Protein AF-A0A3P7S2S3-F1 (afdb_monomer)

Solvent-accessible surface area (backbone atoms only — not comparable to full-atom values): 13536 Å² total; per-residue (Å²): 93,34,36,39,38,37,38,51,42,38,42,37,75,44,60,79,73,90,70,68,76,88,67,80,49,54,40,58,60,92,78,35,39,60,59,53,64,65,58,53,50,47,41,41,41,70,28,45,37,51,39,63,94,62,54,32,46,26,44,77,39,60,48,54,34,55,54,51,58,50,53,50,53,31,40,77,71,65,75,42,61,75,52,20,34,36,42,39,35,21,56,60,59,23,54,28,48,95,61,68,44,61,57,51,43,29,35,50,52,70,79,48,59,47,90,64,46,81,68,61,65,73,92,63,59,40,54,53,25,28,56,39,52,43,46,72,34,55,38,49,70,40,43,37,40,33,35,33,84,64,51,99,59,84,49,68,42,65,87,37,36,55,84,64,85,59,56,69,23,38,43,36,46,47,30,37,59,72,91,60,66,84,83,47,83,85,60,78,60,82,45,68,50,88,66,46,64,38,37,43,37,46,62,82,75,43,69,46,90,36,81,52,66,35,36,42,39,23,46,38,50,64,61,20,23,76,72,45,61,66,47,53,68,53,50,56,49,32,34,47,61,60,78,82,81,128

pLDDT: mean 92.67, std 8.37, range [33.78, 98.75]

Nearest PDB structures (foldseek):
  1o9h-assembly1_A  TM=1.943E-01  e=9.595E+00  Streptomyces viridochromogenes

Mean predicted aligned error: 4.1 Å

Structure (mmCIF, N/CA/C/O backbone):
data_AF-A0A3P7S2S3-F1
#
_entry.id   AF-A0A3P7S2S3-F1
#
loop_
_atom_site.group_PDB
_atom_site.id
_atom_site.type_symbol
_atom_site.label_atom_id
_atom_site.label_alt_id
_atom_site.label_comp_id
_atom_site.label_asym_id
_atom_site.label_entity_id
_atom_site.label_seq_id
_atom_site.pdbx_PDB_ins_code
_atom_site.Cartn_x
_atom_site.Cartn_y
_atom_site.Cartn_z
_atom_site.occupancy
_atom_site.B_iso_or_equiv
_atom_site.auth_seq_id
_atom_site.auth_comp_id
_atom_site.auth_asym_id
_atom_site.auth_atom_id
_atom_site.pdbx_PDB_model_num
ATOM 1 N N . MET A 1 1 ? -5.570 -16.250 0.959 1.00 95.38 1 MET A N 1
ATOM 2 C CA . MET A 1 1 ? -5.618 -15.335 2.117 1.00 95.38 1 MET A CA 1
ATOM 3 C C . MET A 1 1 ? -6.074 -13.977 1.628 1.00 95.38 1 MET A C 1
ATOM 5 O O . MET A 1 1 ? -5.889 -13.711 0.443 1.00 95.38 1 MET A O 1
ATOM 9 N N . ARG A 1 2 ? -6.662 -13.155 2.496 1.00 97.38 2 ARG A N 1
ATOM 10 C CA . ARG A 1 2 ? -7.089 -11.790 2.180 1.00 97.38 2 ARG A CA 1
ATOM 11 C C . ARG A 1 2 ? -6.481 -10.802 3.169 1.00 97.38 2 ARG A C 1
ATOM 13 O O . ARG A 1 2 ? -6.664 -10.947 4.377 1.00 97.38 2 ARG A O 1
ATOM 20 N N . ILE A 1 3 ? -5.789 -9.803 2.645 1.00 98.50 3 ILE A N 1
ATOM 21 C CA . ILE A 1 3 ? -5.132 -8.742 3.403 1.00 98.50 3 ILE A CA 1
ATOM 22 C C . ILE A 1 3 ? -5.898 -7.439 3.181 1.00 98.50 3 ILE A C 1
ATOM 24 O O . ILE A 1 3 ? -6.306 -7.136 2.059 1.00 98.50 3 ILE A O 1
ATOM 28 N N . LEU A 1 4 ? -6.108 -6.692 4.259 1.00 98.75 4 LEU A N 1
ATOM 29 C CA . LEU A 1 4 ? -6.559 -5.307 4.198 1.00 98.75 4 LEU A CA 1
ATOM 30 C C . LEU A 1 4 ? -5.365 -4.402 4.474 1.00 98.75 4 LEU A C 1
ATOM 32 O O . LEU A 1 4 ? -4.720 -4.548 5.507 1.00 98.75 4 LEU A O 1
ATO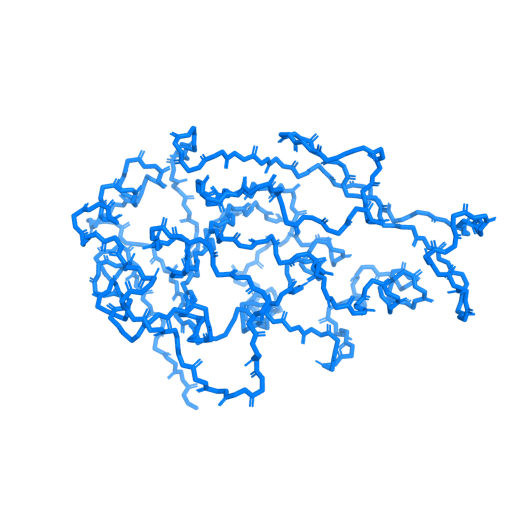M 36 N N . ASP A 1 5 ? -5.092 -3.477 3.574 1.00 98.75 5 ASP A N 1
ATOM 37 C CA . ASP A 1 5 ? -4.050 -2.472 3.728 1.00 98.75 5 ASP A CA 1
ATOM 38 C C . ASP A 1 5 ? -4.700 -1.085 3.758 1.00 98.75 5 ASP A C 1
ATOM 40 O O . ASP A 1 5 ? -5.516 -0.767 2.891 1.00 98.75 5 ASP A O 1
ATOM 44 N N . LEU A 1 6 ? -4.429 -0.319 4.813 1.00 98.75 6 LEU A N 1
ATOM 45 C CA . LEU A 1 6 ? -5.066 0.964 5.113 1.00 98.75 6 LEU A CA 1
ATOM 46 C C . LEU A 1 6 ? -3.995 2.026 5.345 1.00 98.75 6 LEU A C 1
ATOM 48 O O . LEU A 1 6 ? -3.125 1.830 6.194 1.00 98.75 6 LEU A O 1
ATOM 52 N N . ASP A 1 7 ? -4.153 3.185 4.721 1.00 98.44 7 ASP A N 1
ATOM 53 C CA . ASP A 1 7 ? -3.405 4.392 5.074 1.00 98.44 7 ASP A CA 1
ATOM 54 C C . ASP A 1 7 ? -4.330 5.437 5.715 1.00 98.44 7 ASP A C 1
ATOM 56 O O . ASP A 1 7 ? -5.528 5.529 5.417 1.00 98.44 7 ASP A O 1
ATOM 60 N N . LEU A 1 8 ? -3.795 6.195 6.673 1.00 98.25 8 LEU A N 1
ATOM 61 C CA . LEU A 1 8 ? -4.510 7.283 7.329 1.00 98.25 8 LEU A CA 1
ATOM 62 C C . LEU A 1 8 ? -4.830 8.436 6.371 1.00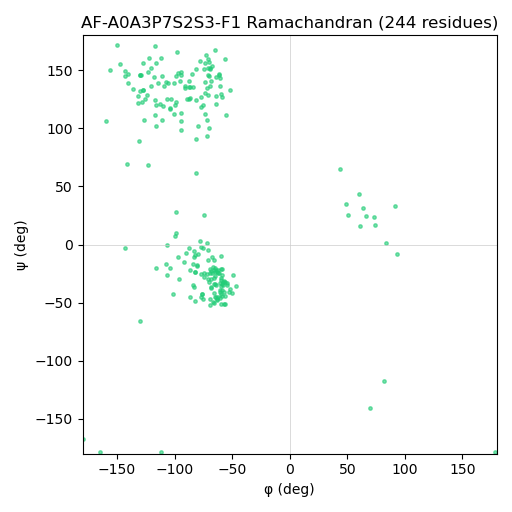 98.25 8 LEU A C 1
ATOM 64 O O . LEU A 1 8 ? -5.837 9.116 6.585 1.00 98.25 8 LEU A O 1
ATOM 68 N N . ASP A 1 9 ? -4.030 8.658 5.328 1.00 96.94 9 ASP A N 1
ATOM 69 C CA . ASP A 1 9 ? -4.248 9.754 4.379 1.00 96.94 9 ASP A CA 1
ATOM 70 C C . ASP A 1 9 ? -5.547 9.606 3.555 1.00 96.94 9 ASP A C 1
ATOM 72 O O . ASP A 1 9 ? -6.148 10.596 3.127 1.00 96.94 9 ASP A O 1
ATOM 76 N N . PHE A 1 10 ? -6.069 8.381 3.440 1.00 97.75 10 PHE A N 1
ATOM 77 C CA . PHE A 1 10 ? -7.366 8.078 2.839 1.00 97.75 10 PHE A CA 1
ATOM 78 C C . PHE A 1 10 ? -8.543 8.668 3.630 1.00 97.75 10 PHE A C 1
ATOM 80 O O . PHE A 1 10 ? -9.644 8.864 3.099 1.00 97.75 10 PHE A O 1
ATOM 87 N N . PHE A 1 11 ? -8.337 8.931 4.918 1.00 97.94 11 PHE A N 1
ATOM 88 C CA . PHE A 1 11 ? -9.351 9.459 5.824 1.00 97.94 11 PHE A CA 1
ATOM 89 C C . PHE A 1 11 ? -9.224 10.970 6.007 1.00 97.94 11 PHE A C 1
ATOM 91 O O . PHE A 1 11 ? -9.594 11.495 7.054 1.00 97.94 11 PHE A O 1
ATOM 98 N N . LEU A 1 12 ? -8.703 11.672 5.001 1.00 97.06 12 LEU A N 1
ATOM 99 C CA . LEU A 1 12 ? -8.687 13.129 4.936 1.00 97.06 12 LEU A CA 1
ATOM 100 C C . LEU A 1 12 ? -9.852 13.652 4.083 1.00 97.06 12 LEU A C 1
ATOM 102 O O . LEU A 1 12 ? -10.512 12.908 3.364 1.00 97.06 12 LEU A O 1
ATOM 106 N N . ASP A 1 13 ? -10.139 14.948 4.169 1.00 94.94 13 ASP A N 1
ATOM 107 C CA . ASP A 1 13 ? -11.144 15.605 3.325 1.00 94.94 13 ASP A CA 1
ATOM 108 C C . ASP A 1 13 ? -10.622 15.957 1.921 1.00 94.94 13 ASP A C 1
ATOM 110 O O . ASP A 1 13 ? -11.416 16.175 1.003 1.00 94.94 13 ASP A O 1
ATOM 114 N N . SER A 1 14 ? -9.299 15.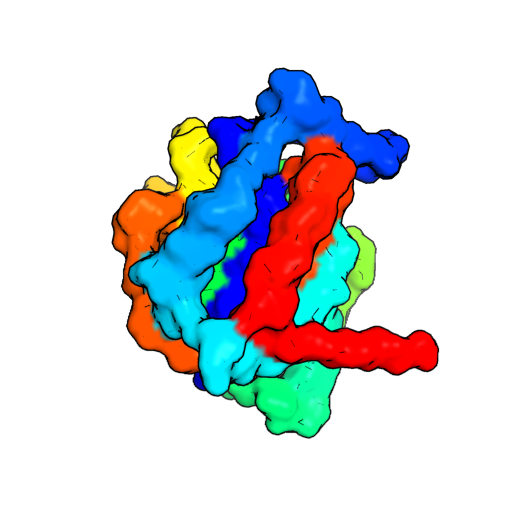996 1.752 1.00 93.50 14 SER A N 1
ATOM 115 C CA . SER A 1 14 ? -8.608 16.365 0.514 1.00 93.50 14 SER A CA 1
ATOM 116 C C . SER A 1 14 ? -7.358 15.513 0.319 1.00 93.50 14 SER A C 1
ATOM 118 O O . SER A 1 14 ? -6.653 15.210 1.283 1.00 93.50 14 SER A O 1
ATOM 120 N N . LYS A 1 15 ? -7.037 15.180 -0.936 1.00 92.44 15 LYS A N 1
ATOM 121 C CA . LYS A 1 15 ? -5.830 14.409 -1.259 1.00 92.44 15 LYS A CA 1
ATOM 122 C C . LYS A 1 15 ? -4.598 15.318 -1.306 1.00 92.44 15 LYS A C 1
ATOM 124 O O . LYS A 1 15 ? -4.531 16.264 -2.098 1.00 92.44 15 LYS A O 1
ATOM 129 N N . ALA A 1 16 ? -3.579 14.986 -0.520 1.00 91.06 16 ALA A N 1
ATOM 130 C CA . ALA A 1 16 ? -2.278 15.643 -0.575 1.00 91.06 16 ALA A CA 1
ATOM 131 C C . ALA A 1 16 ? -1.534 15.296 -1.876 1.00 91.06 16 ALA A C 1
ATOM 133 O O . ALA A 1 16 ? -1.523 14.155 -2.310 1.00 91.06 16 ALA A O 1
ATOM 134 N N . ASN A 1 17 ? -0.918 16.283 -2.532 1.00 87.44 17 ASN A N 1
ATOM 135 C CA . ASN A 1 17 ? -0.157 16.070 -3.768 1.00 87.44 17 ASN A CA 1
ATOM 136 C C . ASN A 1 17 ? 1.115 16.922 -3.772 1.00 87.44 17 ASN A C 1
ATOM 138 O O . ASN A 1 17 ? 1.114 18.053 -3.288 1.00 87.44 17 ASN A O 1
ATOM 142 N N . GLY A 1 18 ? 2.190 16.412 -4.384 1.00 80.81 18 GLY A N 1
ATOM 143 C CA . GLY A 1 18 ? 3.432 17.174 -4.569 1.00 80.81 18 GLY A CA 1
ATOM 144 C C . GLY A 1 18 ? 4.128 17.551 -3.257 1.00 80.81 18 GLY A C 1
ATOM 145 O O . GLY A 1 18 ? 4.747 18.614 -3.172 1.00 80.81 18 GLY A O 1
ATOM 146 N N . ILE A 1 19 ? 3.999 16.703 -2.236 1.00 83.25 19 ILE A N 1
ATOM 147 C CA . ILE A 1 19 ? 4.573 16.931 -0.912 1.00 83.25 19 ILE A CA 1
ATOM 148 C C . ILE A 1 19 ? 6.101 16.849 -0.962 1.00 83.25 19 ILE A C 1
ATOM 150 O O . ILE A 1 19 ? 6.690 16.009 -1.643 1.00 83.25 19 ILE A O 1
ATOM 154 N N . ASN A 1 20 ? 6.761 17.735 -0.213 1.00 77.31 20 ASN A N 1
ATOM 155 C CA . ASN A 1 20 ? 8.202 17.670 -0.028 1.00 77.31 20 ASN A CA 1
ATOM 156 C C . ASN A 1 20 ? 8.558 16.649 1.063 1.00 77.31 20 ASN A C 1
ATOM 158 O O . ASN A 1 20 ? 8.696 17.005 2.238 1.00 77.31 20 ASN A O 1
ATOM 162 N N . LEU A 1 21 ? 8.770 15.401 0.645 1.00 76.56 21 LEU A N 1
ATOM 163 C CA . LEU A 1 21 ? 9.131 14.281 1.521 1.00 76.56 21 LEU A CA 1
ATOM 164 C C . LEU A 1 21 ? 10.438 14.503 2.303 1.00 76.56 21 LEU A C 1
ATOM 166 O O . LEU A 1 21 ? 10.638 13.900 3.349 1.00 76.56 21 LEU A O 1
ATOM 170 N N . THR A 1 22 ? 11.331 15.403 1.865 1.00 73.25 22 THR A N 1
ATOM 171 C CA . THR A 1 22 ? 12.581 15.677 2.602 1.00 73.25 22 THR A CA 1
ATOM 172 C C . THR A 1 22 ? 12.403 16.665 3.751 1.00 73.25 22 THR A C 1
ATOM 174 O O . THR A 1 22 ? 13.367 16.958 4.456 1.00 73.25 22 THR A O 1
ATOM 177 N N . SER A 1 23 ? 11.216 17.257 3.905 1.00 76.56 23 SER A N 1
ATOM 178 C CA . SER A 1 23 ? 10.958 18.216 4.982 1.00 76.56 23 SER A CA 1
ATOM 179 C C . SER A 1 23 ? 10.802 17.539 6.346 1.00 76.56 23 SER A C 1
ATOM 181 O O . SER A 1 23 ? 11.105 18.168 7.358 1.00 76.56 23 SER A O 1
ATOM 183 N N . GLY A 1 24 ? 10.345 16.278 6.373 1.00 80.31 24 GLY A N 1
ATOM 184 C CA . GLY A 1 24 ? 9.964 15.573 7.602 1.00 80.31 24 GLY A CA 1
ATOM 185 C C . GLY A 1 24 ? 8.816 16.249 8.361 1.00 80.31 24 GLY A C 1
ATOM 186 O O . GLY A 1 24 ? 8.632 15.997 9.551 1.00 80.31 24 GLY A O 1
ATOM 187 N N . LEU A 1 25 ? 8.096 17.165 7.707 1.00 89.00 25 LEU A N 1
ATOM 188 C CA . LEU A 1 25 ? 6.982 17.896 8.292 1.00 89.00 25 LEU A CA 1
ATOM 189 C C . LEU A 1 25 ? 5.674 17.195 7.949 1.00 89.00 25 LEU A C 1
ATOM 191 O O . LEU A 1 25 ? 5.476 16.746 6.822 1.00 89.00 25 LEU A O 1
ATOM 195 N N . ARG A 1 26 ? 4.781 17.165 8.935 1.00 94.88 26 ARG A N 1
ATOM 196 C CA . ARG A 1 26 ? 3.391 16.762 8.750 1.00 94.88 26 ARG A CA 1
ATOM 197 C C . ARG A 1 26 ? 2.598 17.831 8.008 1.00 94.88 26 ARG A C 1
ATOM 199 O O . ARG A 1 26 ? 3.015 18.990 7.945 1.00 94.88 26 ARG A O 1
ATOM 206 N N . LEU A 1 27 ? 1.442 17.444 7.477 1.00 95.38 27 LEU A N 1
ATOM 207 C CA . LEU A 1 27 ? 0.513 18.396 6.873 1.00 95.38 27 LEU A CA 1
ATOM 208 C C . LEU A 1 27 ? -0.137 19.297 7.930 1.00 95.38 27 LEU A C 1
ATOM 210 O O . LEU A 1 27 ? -0.249 18.951 9.104 1.00 95.38 27 LEU A O 1
ATOM 214 N N . GLU A 1 28 ? -0.596 20.462 7.489 1.00 93.44 28 GLU A N 1
ATOM 215 C CA . GLU A 1 28 ? -1.302 21.422 8.336 1.00 93.44 28 GLU A CA 1
ATOM 216 C C . GLU A 1 28 ? -2.807 21.107 8.350 1.00 93.44 28 GLU A C 1
ATOM 218 O O . GLU A 1 28 ? -3.456 21.076 7.296 1.00 93.44 28 GLU A O 1
ATOM 223 N N . SER A 1 29 ? -3.383 20.939 9.543 1.00 92.06 29 SER A N 1
ATOM 224 C CA . SER A 1 29 ? -4.794 20.562 9.734 1.00 92.06 29 SER A CA 1
ATOM 225 C C . SER A 1 29 ? -5.810 21.625 9.301 1.00 92.06 29 SER A C 1
ATOM 227 O O . SER A 1 29 ? -7.006 21.351 9.181 1.00 92.06 29 SER A O 1
ATOM 229 N N . GLU A 1 30 ? -5.354 22.847 9.010 1.00 92.62 30 GLU A N 1
ATOM 230 C CA . GLU A 1 30 ? -6.186 23.879 8.384 1.00 92.62 3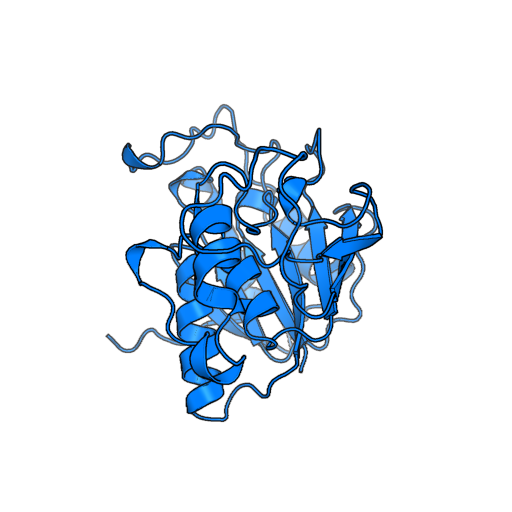0 GLU A CA 1
ATOM 231 C C . GLU A 1 30 ? -6.623 23.480 6.962 1.00 92.62 30 GLU A C 1
ATOM 233 O O . GLU A 1 30 ? -7.751 23.795 6.565 1.00 92.62 30 GLU A O 1
ATOM 238 N N . TYR A 1 31 ? -5.762 22.764 6.226 1.00 93.38 31 TYR A N 1
ATOM 239 C CA . TYR A 1 31 ? -5.965 22.413 4.814 1.00 93.38 31 TYR A CA 1
ATOM 240 C C . TYR A 1 31 ? -6.321 20.946 4.583 1.00 93.38 31 TYR A C 1
ATOM 242 O O . TYR A 1 31 ? -6.961 20.648 3.580 1.00 93.38 31 TYR A O 1
ATOM 250 N N . TYR A 1 32 ? -5.911 20.059 5.488 1.00 95.94 32 TYR A N 1
ATOM 251 C CA . TYR A 1 32 ? -6.154 18.624 5.395 1.00 95.94 32 TYR A CA 1
ATOM 252 C C . TYR A 1 32 ? -6.802 18.169 6.688 1.00 95.94 32 TYR A C 1
ATOM 254 O O . TYR A 1 32 ? -6.150 18.152 7.730 1.00 95.94 32 TYR A O 1
ATOM 262 N N . LYS A 1 33 ? -8.095 17.862 6.656 1.00 97.19 33 LYS A N 1
ATOM 263 C CA . LYS A 1 33 ? -8.849 17.541 7.871 1.00 97.19 33 LYS A CA 1
ATOM 264 C C . LYS A 1 33 ? -9.128 16.052 7.933 1.00 97.19 33 LYS A C 1
ATOM 266 O O . LYS A 1 33 ? -9.739 15.538 6.999 1.00 97.19 33 LYS A O 1
ATOM 271 N N . PRO A 1 34 ? -8.754 15.377 9.030 1.00 97.94 34 PRO A N 1
ATOM 272 C CA . PRO A 1 34 ? -9.169 14.006 9.254 1.00 97.94 34 PRO A CA 1
ATOM 273 C C . PRO A 1 34 ? -10.689 13.900 9.356 1.00 97.94 34 PRO A C 1
ATOM 275 O O . PRO A 1 34 ? -11.364 14.779 9.905 1.00 97.94 34 PRO A O 1
ATOM 278 N N . ASP A 1 35 ? -11.217 12.786 8.870 1.00 98.12 35 ASP A N 1
ATOM 279 C CA . ASP A 1 35 ? -12.585 12.362 9.106 1.00 98.12 35 ASP A CA 1
ATOM 280 C C . ASP A 1 35 ? -12.882 12.252 10.604 1.00 98.12 35 ASP A C 1
ATOM 282 O O . ASP A 1 35 ? -11.998 12.078 11.446 1.00 98.12 35 ASP A O 1
ATOM 286 N N . SER A 1 36 ? -14.166 12.292 10.967 1.00 98.44 36 SER A N 1
ATOM 287 C CA . SER A 1 36 ? -14.541 12.009 12.349 1.00 98.44 36 SER A CA 1
ATOM 288 C C . SER A 1 36 ? -14.320 10.535 12.695 1.00 98.44 36 SER A C 1
ATOM 290 O O . SER A 1 36 ? -14.476 9.638 11.860 1.00 98.44 36 SER A O 1
ATOM 292 N N . LYS A 1 37 ? -14.056 10.256 13.976 1.00 98.75 37 LYS A N 1
ATOM 293 C CA . LYS A 1 37 ? -13.940 8.883 14.492 1.00 98.75 37 LYS A CA 1
ATOM 294 C C . LYS A 1 37 ? -15.180 8.043 14.180 1.00 98.75 37 LYS A C 1
ATOM 296 O O . LYS A 1 37 ? -15.073 6.845 13.935 1.00 98.75 37 LYS A O 1
ATOM 301 N N . GLU A 1 38 ? -16.362 8.654 14.189 1.00 98.62 38 GLU A N 1
ATOM 302 C CA . GLU A 1 38 ? -17.625 8.007 13.827 1.00 98.62 38 GLU A CA 1
ATOM 303 C C . GLU A 1 38 ? -17.651 7.591 12.355 1.00 98.62 38 GLU A C 1
ATOM 305 O O . GLU A 1 38 ? -18.026 6.455 12.072 1.00 98.62 38 GLU A O 1
ATOM 310 N N . ALA A 1 39 ? -17.212 8.465 11.444 1.00 98.44 39 ALA A N 1
ATOM 311 C CA . ALA A 1 39 ? -17.173 8.181 10.013 1.00 98.44 39 ALA A CA 1
ATOM 312 C C . ALA A 1 39 ? -16.166 7.069 9.682 1.00 98.44 39 ALA A C 1
ATOM 314 O O . ALA A 1 39 ? -16.485 6.155 8.920 1.00 98.44 39 ALA A O 1
ATOM 315 N N . VAL A 1 40 ? -14.984 7.087 10.310 1.00 98.75 40 VAL A N 1
ATOM 316 C CA . VAL A 1 40 ? -13.989 6.010 10.167 1.00 98.75 40 VAL A CA 1
ATOM 317 C C . VAL A 1 40 ? -14.543 4.689 10.701 1.00 98.75 40 VAL A C 1
ATOM 319 O O . VAL A 1 40 ? -14.493 3.672 10.012 1.00 98.75 40 VAL A O 1
ATOM 322 N N . ARG A 1 41 ? -15.157 4.691 11.891 1.00 98.69 41 ARG A N 1
ATOM 323 C CA . ARG A 1 41 ? -15.772 3.486 12.472 1.00 98.69 41 ARG A CA 1
ATOM 324 C C . ARG A 1 41 ? -16.879 2.919 11.583 1.00 98.69 41 ARG A C 1
ATOM 326 O O . ARG A 1 41 ? -16.964 1.700 11.408 1.00 98.69 41 ARG A O 1
ATOM 333 N N . GLU A 1 42 ? -17.723 3.785 11.023 1.00 98.38 42 GLU A N 1
ATOM 334 C CA . GLU A 1 42 ? -18.770 3.391 10.080 1.00 98.38 42 GLU A CA 1
ATOM 335 C C . GLU A 1 42 ? -18.165 2.779 8.817 1.00 98.38 42 GLU A C 1
ATOM 337 O O . GLU A 1 42 ? -18.611 1.713 8.396 1.00 98.38 42 GLU A O 1
ATOM 342 N N . PHE A 1 43 ? -17.120 3.385 8.249 1.00 98.56 43 PHE A N 1
ATOM 343 C CA . PHE A 1 43 ? -16.418 2.848 7.085 1.00 98.56 43 PHE A CA 1
ATOM 344 C C . PHE A 1 43 ? -15.837 1.454 7.369 1.00 98.56 43 PHE A C 1
ATOM 346 O O . PHE A 1 43 ? -16.149 0.499 6.658 1.00 98.56 43 PHE A O 1
ATOM 353 N N . LEU A 1 44 ? -15.085 1.290 8.459 1.00 98.62 44 LEU A N 1
ATOM 354 C CA . LEU A 1 44 ? -14.497 0.001 8.838 1.00 98.62 44 LEU A CA 1
ATOM 355 C C . LEU A 1 44 ? -15.562 -1.087 9.052 1.00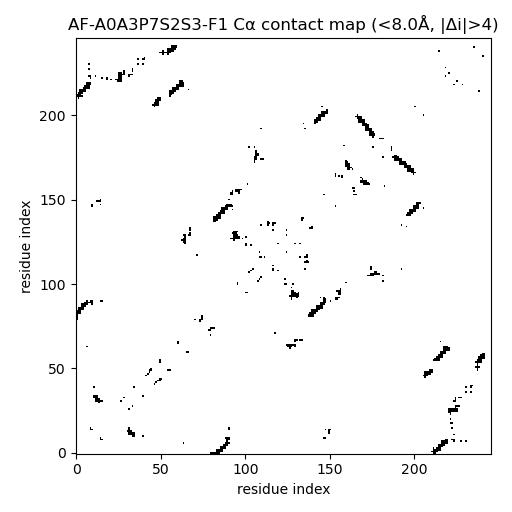 98.62 44 LEU A C 1
ATOM 357 O O . LEU A 1 44 ? -15.385 -2.228 8.625 1.00 98.62 44 LEU A O 1
ATOM 361 N N . THR A 1 45 ? -16.699 -0.735 9.654 1.00 97.88 45 THR A N 1
ATOM 362 C CA . THR A 1 45 ? -17.780 -1.695 9.923 1.00 97.88 45 THR A CA 1
ATOM 363 C C . THR A 1 45 ? -18.573 -2.039 8.662 1.00 97.88 45 THR A C 1
ATOM 365 O O . THR A 1 45 ? -18.865 -3.203 8.405 1.00 97.88 45 THR A O 1
ATOM 368 N N . THR A 1 46 ? -18.958 -1.031 7.878 1.00 97.19 46 THR A N 1
ATOM 369 C CA . THR A 1 46 ? -19.953 -1.186 6.802 1.00 97.19 46 THR A CA 1
ATOM 370 C C . THR A 1 46 ? -19.336 -1.408 5.429 1.00 97.19 46 THR A C 1
ATOM 372 O O . THR A 1 46 ? -19.960 -2.057 4.596 1.00 97.19 46 THR A O 1
ATOM 375 N N . LYS A 1 47 ? -18.133 -0.873 5.189 1.00 98.00 47 LYS A N 1
ATOM 376 C CA . LYS A 1 47 ? -17.424 -0.950 3.906 1.00 98.00 47 LYS A CA 1
ATOM 377 C C . LYS A 1 47 ? -16.343 -2.016 3.939 1.00 98.00 47 LYS A C 1
ATOM 379 O O . LYS A 1 47 ? -16.246 -2.790 2.995 1.00 98.00 47 LYS A O 1
ATOM 384 N N . CYS A 1 48 ? -15.580 -2.102 5.029 1.00 98.19 48 CYS A N 1
ATOM 385 C CA . CYS A 1 48 ? -14.575 -3.155 5.185 1.00 98.19 48 CYS A CA 1
ATOM 386 C C . CYS A 1 48 ? -15.160 -4.445 5.780 1.00 98.19 48 CYS A C 1
ATOM 388 O O . CYS A 1 48 ? -14.578 -5.507 5.595 1.00 98.19 48 CYS A O 1
ATOM 390 N N . GLY A 1 49 ? -16.296 -4.392 6.482 1.00 97.44 49 GLY A N 1
ATOM 391 C CA . GLY A 1 49 ? -16.874 -5.573 7.133 1.00 97.44 49 GLY A CA 1
ATOM 392 C C . GLY A 1 49 ? -16.103 -6.029 8.379 1.00 97.44 49 GLY A C 1
ATOM 393 O O . GLY A 1 49 ? -16.170 -7.205 8.743 1.00 97.44 49 GLY A O 1
ATOM 394 N N . LEU A 1 50 ? -15.349 -5.129 9.023 1.00 98.00 50 LEU A N 1
ATOM 395 C CA . LEU A 1 50 ? -14.655 -5.419 10.278 1.00 98.00 50 LEU A CA 1
ATOM 396 C C . LEU A 1 50 ? -15.636 -5.466 11.456 1.00 98.00 50 LEU A C 1
ATOM 398 O O . LEU A 1 50 ? -16.663 -4.787 11.475 1.00 98.00 50 LEU A O 1
ATOM 402 N N . ASN A 1 51 ? -15.303 -6.263 12.473 1.00 96.38 51 ASN A N 1
ATOM 403 C CA . ASN A 1 51 ? -16.139 -6.453 13.655 1.00 96.38 51 ASN A CA 1
ATOM 404 C C . ASN A 1 51 ? -15.314 -6.304 14.935 1.00 96.38 51 ASN A C 1
ATOM 406 O O . ASN A 1 51 ? -14.393 -7.077 15.179 1.00 96.38 51 ASN A O 1
ATOM 410 N N . SER A 1 52 ? -15.695 -5.363 15.797 1.00 96.12 52 SER A N 1
ATOM 411 C CA . SER A 1 52 ? -14.987 -5.097 17.054 1.00 96.12 52 SER A CA 1
ATOM 412 C C . SER A 1 52 ? -15.063 -6.238 18.078 1.00 96.12 52 SER A C 1
ATOM 414 O O . SER A 1 52 ? -14.210 -6.339 18.959 1.00 96.12 52 SER A O 1
ATOM 416 N N . ASN A 1 53 ? -16.036 -7.148 17.948 1.00 96.69 53 ASN A N 1
ATOM 417 C CA . ASN A 1 53 ? -16.128 -8.361 18.772 1.00 96.69 53 ASN A CA 1
ATOM 418 C C . ASN A 1 53 ? -15.257 -9.517 18.252 1.00 96.69 53 ASN A C 1
ATOM 420 O O . ASN A 1 53 ? -15.121 -10.532 18.931 1.00 96.69 53 ASN A O 1
ATOM 424 N N . SER A 1 54 ? -14.705 -9.394 17.044 1.00 95.44 54 SER A N 1
ATOM 425 C CA . SER A 1 54 ? -13.870 -10.404 16.394 1.00 95.44 54 SER A CA 1
ATOM 426 C C . SER A 1 54 ? -12.737 -9.703 15.655 1.00 95.44 54 SER A C 1
ATOM 428 O O . SER A 1 54 ? -12.724 -9.649 14.425 1.00 95.44 54 SER A O 1
ATOM 430 N N . LYS A 1 55 ? -11.821 -9.125 16.435 1.00 97.31 55 LYS A N 1
ATOM 431 C CA . LYS A 1 55 ? -10.700 -8.350 15.910 1.00 97.31 55 LYS A CA 1
ATOM 432 C C . LYS A 1 55 ? -9.787 -9.200 15.026 1.00 97.31 55 LYS A C 1
ATOM 434 O O . LYS A 1 55 ? -9.593 -10.385 15.296 1.00 97.31 55 LYS A O 1
ATOM 439 N N . VAL A 1 56 ? -9.213 -8.573 14.006 1.00 97.56 56 VAL A N 1
ATOM 440 C CA . VAL A 1 56 ? -8.237 -9.193 13.097 1.00 97.56 56 VAL A CA 1
ATOM 441 C C . VAL A 1 56 ? -6.826 -8.892 13.601 1.00 97.56 56 VAL A C 1
ATOM 443 O O . VAL A 1 56 ? -6.591 -7.825 14.167 1.00 97.56 56 VAL A O 1
ATOM 446 N N . ASN A 1 57 ? -5.887 -9.818 13.427 1.00 96.81 57 ASN A N 1
ATOM 447 C CA . ASN A 1 57 ? -4.482 -9.537 13.720 1.00 96.81 57 ASN A CA 1
ATOM 448 C C . ASN A 1 57 ? -3.920 -8.558 12.686 1.00 96.81 57 ASN A C 1
ATOM 450 O O . ASN A 1 57 ? -4.285 -8.607 11.510 1.00 96.81 57 ASN A O 1
ATOM 454 N N . GLY A 1 58 ? -3.024 -7.678 13.112 1.00 96.69 58 GLY A N 1
ATOM 455 C CA . GLY A 1 58 ? -2.463 -6.695 12.203 1.00 96.69 58 GLY A CA 1
ATOM 456 C C . GLY A 1 58 ? -1.220 -5.995 12.713 1.00 96.69 58 GLY A C 1
ATOM 457 O O . GLY A 1 58 ? -0.748 -6.251 13.821 1.00 96.69 58 GLY A O 1
ATOM 458 N N . CYS A 1 59 ? -0.710 -5.077 11.902 1.00 97.75 59 CYS A N 1
ATOM 459 C CA . CYS A 1 59 ? 0.478 -4.286 12.205 1.00 97.75 59 CYS A CA 1
ATOM 460 C C . CYS A 1 59 ? 0.201 -2.795 11.978 1.00 97.75 59 CYS A C 1
ATOM 462 O O . CYS A 1 59 ? -0.549 -2.425 11.076 1.00 97.75 59 CYS A O 1
ATOM 464 N N . LEU A 1 60 ? 0.818 -1.956 12.813 1.00 98.00 60 LEU A N 1
ATOM 465 C CA . LEU A 1 60 ? 0.812 -0.501 12.682 1.00 98.00 60 LEU A CA 1
ATOM 466 C C . LEU A 1 60 ? 2.212 -0.028 12.285 1.00 98.00 60 LEU A C 1
ATOM 468 O O . LEU A 1 60 ? 3.174 -0.210 13.048 1.00 98.00 60 LEU A O 1
ATOM 472 N N . TYR A 1 61 ? 2.310 0.618 11.130 1.00 97.88 61 TYR A N 1
ATOM 473 C CA . TYR A 1 61 ? 3.549 1.157 10.580 1.00 97.88 61 TYR A CA 1
ATOM 474 C C . TYR A 1 61 ? 3.515 2.672 10.451 1.00 97.88 61 TYR A C 1
ATOM 476 O O . TYR A 1 61 ? 2.459 3.304 10.434 1.00 97.88 61 TYR A O 1
ATOM 484 N N . THR A 1 62 ? 4.705 3.262 10.444 1.00 96.62 62 THR A N 1
ATOM 485 C CA . THR A 1 62 ? 4.859 4.703 10.266 1.00 96.62 62 THR A CA 1
ATOM 486 C C . THR A 1 62 ? 4.904 5.027 8.779 1.00 96.62 62 THR A C 1
ATOM 488 O O . THR A 1 62 ? 4.197 5.933 8.349 1.00 96.62 62 THR A O 1
ATOM 491 N N . HIS A 1 63 ? 5.672 4.261 8.006 1.00 95.69 63 HIS A N 1
ATOM 492 C CA . HIS A 1 63 ? 5.828 4.423 6.565 1.00 95.69 63 HIS A CA 1
ATOM 493 C C . HIS A 1 63 ? 5.341 3.180 5.819 1.00 95.69 63 HIS A C 1
ATOM 495 O O . HIS A 1 63 ? 5.496 2.052 6.289 1.00 95.69 63 HIS A O 1
ATOM 501 N N . HIS A 1 64 ? 4.738 3.385 4.650 1.00 95.19 64 HIS A N 1
ATOM 502 C CA . HIS A 1 64 ? 4.002 2.321 3.966 1.00 95.19 64 HIS A CA 1
ATOM 503 C C . HIS A 1 64 ? 4.884 1.198 3.430 1.00 95.19 64 HIS A C 1
ATOM 505 O O . HIS A 1 64 ? 4.488 0.035 3.409 1.00 95.19 64 HIS A O 1
ATOM 511 N N . ASP A 1 65 ? 6.130 1.504 3.074 1.00 95.56 65 ASP A N 1
ATOM 512 C CA . ASP A 1 65 ? 7.085 0.502 2.612 1.00 95.56 65 ASP A CA 1
ATOM 513 C C . ASP A 1 65 ? 7.457 -0.532 3.683 1.00 95.56 65 ASP A C 1
ATOM 515 O O . ASP A 1 65 ? 7.854 -1.648 3.337 1.00 95.56 65 ASP A O 1
ATOM 519 N N . GLU A 1 66 ? 7.253 -0.229 4.970 1.00 97.06 66 GLU A N 1
ATOM 520 C CA . GLU A 1 66 ? 7.404 -1.202 6.057 1.00 97.06 66 GLU A CA 1
ATOM 521 C C . GLU A 1 66 ? 6.496 -2.433 5.858 1.00 97.06 66 GLU A C 1
ATOM 523 O O . GLU A 1 66 ? 6.901 -3.556 6.181 1.00 97.06 66 GLU A O 1
ATOM 528 N N . VAL A 1 67 ? 5.321 -2.256 5.235 1.00 97.31 67 VAL A N 1
ATOM 529 C CA . VAL A 1 67 ? 4.382 -3.343 4.907 1.00 97.31 67 VAL A CA 1
ATOM 530 C C . VAL A 1 67 ? 5.024 -4.370 3.975 1.00 97.31 67 VAL A C 1
ATOM 532 O O . VAL A 1 67 ? 4.852 -5.575 4.172 1.00 97.31 67 VAL A O 1
ATOM 535 N N . PHE A 1 68 ? 5.824 -3.937 2.993 1.00 97.00 68 PHE A N 1
ATOM 536 C CA . PHE A 1 68 ? 6.517 -4.862 2.090 1.00 97.00 68 PHE A CA 1
ATOM 537 C C . PHE A 1 68 ? 7.468 -5.787 2.854 1.00 97.00 68 PHE A C 1
ATOM 539 O O . PHE A 1 68 ? 7.486 -7.001 2.629 1.00 97.00 68 PHE A O 1
ATOM 546 N N . TYR A 1 69 ? 8.262 -5.218 3.762 1.00 96.12 69 TYR A N 1
ATOM 547 C CA . TYR A 1 69 ? 9.255 -5.973 4.520 1.00 96.12 69 TYR A CA 1
ATOM 548 C C . TYR A 1 69 ? 8.608 -6.949 5.503 1.00 96.12 69 TYR A C 1
ATOM 550 O O . TYR A 1 69 ? 9.108 -8.066 5.671 1.00 96.12 69 TYR A O 1
ATOM 558 N N . ASP A 1 70 ? 7.486 -6.561 6.103 1.00 96.62 70 ASP A N 1
ATOM 559 C CA . ASP A 1 70 ? 6.728 -7.439 6.984 1.00 96.62 70 ASP A CA 1
ATOM 560 C C . ASP A 1 70 ? 6.062 -8.592 6.228 1.00 96.62 70 ASP A C 1
ATOM 562 O O . ASP A 1 70 ? 6.242 -9.749 6.612 1.00 96.62 70 ASP A O 1
ATOM 566 N N . ILE A 1 71 ? 5.387 -8.315 5.104 1.00 96.88 71 ILE A N 1
ATOM 567 C CA . ILE A 1 71 ? 4.807 -9.363 4.252 1.00 96.88 71 ILE A CA 1
ATOM 568 C C . ILE A 1 71 ? 5.894 -10.347 3.815 1.00 96.88 71 ILE A C 1
ATOM 570 O O . ILE A 1 71 ? 5.694 -11.558 3.911 1.00 96.88 71 ILE A O 1
ATOM 574 N N . ARG A 1 72 ? 7.070 -9.852 3.404 1.00 95.94 72 ARG A N 1
ATOM 575 C CA . ARG A 1 72 ? 8.213 -10.704 3.049 1.00 95.94 72 ARG A CA 1
ATOM 576 C C . ARG A 1 72 ? 8.601 -11.639 4.195 1.00 95.94 72 ARG A C 1
ATOM 578 O O . ARG A 1 72 ? 8.693 -12.846 3.990 1.00 95.94 72 ARG A O 1
ATOM 585 N N . SER A 1 73 ? 8.794 -11.093 5.395 1.00 95.62 73 SER A N 1
ATOM 586 C CA . SER A 1 73 ? 9.157 -11.860 6.595 1.00 95.62 73 SER A CA 1
ATOM 587 C C . SER A 1 73 ? 8.087 -12.901 6.961 1.00 95.62 73 SER A C 1
ATOM 589 O O . SER A 1 73 ? 8.385 -14.055 7.294 1.00 95.62 73 SER A O 1
ATOM 591 N N . LYS A 1 74 ? 6.807 -12.531 6.847 1.00 95.88 74 LYS A N 1
ATOM 592 C CA . LYS A 1 74 ? 5.670 -13.420 7.108 1.00 95.88 74 LYS A CA 1
ATOM 593 C C . LYS A 1 74 ? 5.519 -14.516 6.045 1.00 95.88 74 LYS A C 1
ATOM 595 O O . LYS A 1 74 ? 5.125 -15.625 6.398 1.00 95.88 74 LYS A O 1
ATOM 600 N N . ILE A 1 75 ? 5.878 -14.264 4.787 1.00 95.62 75 ILE A N 1
ATOM 601 C CA . ILE A 1 75 ? 5.975 -15.302 3.745 1.00 95.62 75 ILE A CA 1
ATOM 602 C C . ILE A 1 75 ? 7.116 -16.274 4.068 1.00 95.62 75 ILE A C 1
ATOM 604 O O . ILE A 1 75 ? 6.911 -17.485 4.113 1.00 95.62 75 ILE A O 1
ATOM 608 N N . GLU A 1 76 ? 8.310 -15.758 4.368 1.00 95.19 76 GLU A N 1
ATOM 609 C CA . GLU A 1 76 ? 9.493 -16.578 4.676 1.00 95.19 76 GLU A CA 1
ATOM 610 C C . GLU A 1 76 ? 9.291 -17.483 5.902 1.00 95.19 76 GLU A C 1
ATOM 612 O O . GLU A 1 76 ? 9.812 -18.599 5.954 1.00 95.19 76 GLU A O 1
ATOM 617 N N . SER A 1 77 ? 8.508 -17.022 6.879 1.00 95.94 77 SER A N 1
ATOM 618 C CA . SER A 1 77 ? 8.139 -17.787 8.076 1.00 95.94 77 SER A CA 1
ATOM 619 C C . SER A 1 77 ? 6.892 -18.667 7.906 1.00 95.94 77 SER A C 1
ATOM 621 O O . SER A 1 77 ? 6.548 -19.415 8.823 1.00 95.94 77 SER A O 1
ATOM 623 N N . GLY A 1 78 ? 6.229 -18.626 6.745 1.00 95.69 78 GLY A N 1
ATOM 624 C CA . GLY A 1 78 ? 5.034 -19.419 6.438 1.00 95.69 78 GLY A CA 1
ATOM 625 C C . GLY A 1 78 ? 3.749 -18.942 7.125 1.00 95.69 78 GLY A C 1
ATOM 626 O O . GLY A 1 78 ? 2.784 -19.703 7.201 1.00 95.69 78 GLY A O 1
ATOM 627 N N . ILE A 1 79 ? 3.733 -17.711 7.642 1.00 96.06 79 ILE A N 1
ATOM 628 C CA . ILE A 1 79 ? 2.562 -17.059 8.246 1.00 96.06 79 ILE A CA 1
ATOM 629 C C . ILE A 1 79 ? 1.606 -16.561 7.155 1.00 96.06 79 ILE A C 1
ATOM 631 O O . ILE A 1 79 ? 0.398 -16.779 7.251 1.00 96.06 79 ILE A O 1
ATOM 635 N N . ILE A 1 80 ? 2.144 -15.920 6.114 1.00 96.44 80 ILE A N 1
ATOM 636 C CA . ILE A 1 80 ? 1.403 -15.531 4.909 1.00 96.44 80 ILE A CA 1
ATOM 637 C C . ILE A 1 80 ? 1.702 -16.551 3.811 1.00 96.44 80 ILE A C 1
ATOM 639 O O . ILE A 1 80 ? 2.831 -17.003 3.658 1.00 96.44 80 ILE A O 1
ATOM 643 N N . THR A 1 81 ? 0.673 -16.934 3.059 1.00 95.50 81 THR A N 1
ATOM 644 C CA . THR A 1 81 ? 0.782 -17.817 1.895 1.00 95.50 81 THR A CA 1
ATOM 645 C C . THR A 1 81 ? 0.453 -17.037 0.633 1.00 95.50 81 THR A C 1
ATOM 647 O O . THR A 1 81 ? -0.656 -16.519 0.482 1.00 95.50 81 THR A O 1
ATOM 650 N N . GLU A 1 82 ? 1.410 -16.994 -0.281 1.00 93.88 82 GLU A N 1
ATOM 651 C CA . GLU A 1 82 ? 1.285 -16.435 -1.614 1.00 93.88 82 GLU A CA 1
ATOM 652 C C . GLU A 1 82 ? 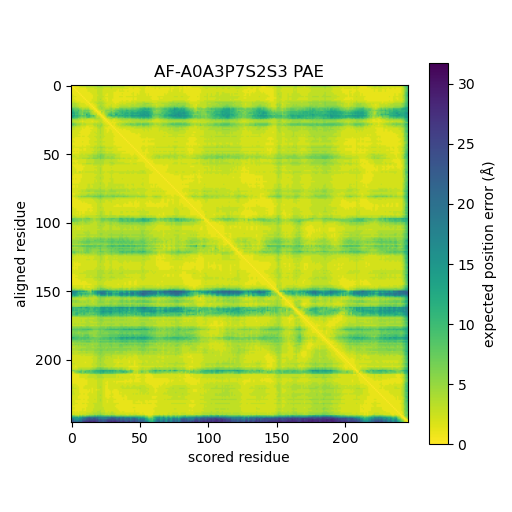0.699 -17.449 -2.627 1.00 93.88 82 GLU A C 1
ATOM 654 O O . GLU A 1 82 ? 0.963 -18.653 -2.544 1.00 93.88 82 GLU A O 1
ATOM 659 N N . PRO A 1 83 ? -0.083 -16.985 -3.619 1.00 96.44 83 PRO A N 1
ATOM 660 C CA . PRO A 1 83 ? -0.542 -15.610 -3.772 1.00 96.44 83 PRO A CA 1
ATOM 661 C C . PRO A 1 83 ? -1.773 -15.303 -2.889 1.00 96.44 83 PRO A C 1
ATOM 663 O O . PRO A 1 83 ? -2.585 -16.186 -2.595 1.00 96.44 83 PRO A O 1
ATOM 666 N N . PHE A 1 84 ? -1.930 -14.043 -2.481 1.00 97.62 84 PHE A N 1
ATOM 667 C CA . PHE A 1 84 ? -3.034 -13.555 -1.644 1.00 97.62 84 PHE A CA 1
ATOM 668 C C . PHE A 1 84 ? -3.827 -12.426 -2.315 1.00 97.62 84 PHE A C 1
ATOM 670 O O . PHE A 1 84 ? -3.347 -11.766 -3.234 1.00 97.62 84 PHE A O 1
ATOM 677 N N . ASP A 1 85 ? -5.049 -12.199 -1.844 1.00 97.88 85 ASP A N 1
ATOM 678 C CA . ASP A 1 85 ? -5.874 -11.060 -2.243 1.00 97.88 85 ASP A CA 1
ATOM 679 C C . ASP A 1 85 ? -5.560 -9.865 -1.341 1.00 97.88 85 ASP A C 1
ATOM 681 O O . ASP A 1 85 ? -5.388 -10.040 -0.133 1.00 97.88 85 ASP A O 1
ATOM 685 N N . ILE A 1 86 ? -5.505 -8.661 -1.906 1.00 98.19 86 ILE A N 1
ATOM 686 C CA . ILE A 1 86 ? -5.292 -7.428 -1.146 1.00 98.19 86 ILE A CA 1
ATOM 687 C C . ILE A 1 86 ? -6.309 -6.361 -1.553 1.00 98.19 86 ILE A C 1
ATOM 689 O O . ILE A 1 86 ? -6.479 -6.054 -2.736 1.00 98.19 86 ILE A O 1
ATOM 693 N N . ASP A 1 87 ? -6.989 -5.807 -0.552 1.00 98.56 87 ASP A N 1
ATOM 694 C CA . ASP A 1 87 ? -7.731 -4.559 -0.685 1.00 98.56 87 ASP A CA 1
ATOM 695 C C . ASP A 1 87 ? -6.861 -3.451 -0.083 1.00 98.56 87 ASP A C 1
ATOM 697 O O . ASP A 1 87 ? -6.600 -3.455 1.117 1.00 98.56 87 ASP A O 1
ATOM 701 N N . HIS A 1 88 ? -6.383 -2.548 -0.932 1.00 98.44 88 HIS A N 1
ATOM 702 C CA . HIS A 1 88 ? -5.520 -1.424 -0.581 1.00 98.44 88 HIS A CA 1
ATOM 703 C C . HIS A 1 88 ? -6.356 -0.142 -0.593 1.00 98.44 88 HIS A C 1
ATOM 705 O O . HIS A 1 88 ? -6.945 0.211 -1.620 1.00 98.44 88 HIS A O 1
ATOM 711 N N . ILE A 1 89 ? -6.481 0.492 0.569 1.00 98.31 89 ILE A N 1
ATOM 712 C CA . ILE A 1 89 ? -7.336 1.648 0.827 1.00 98.31 89 ILE A CA 1
ATOM 71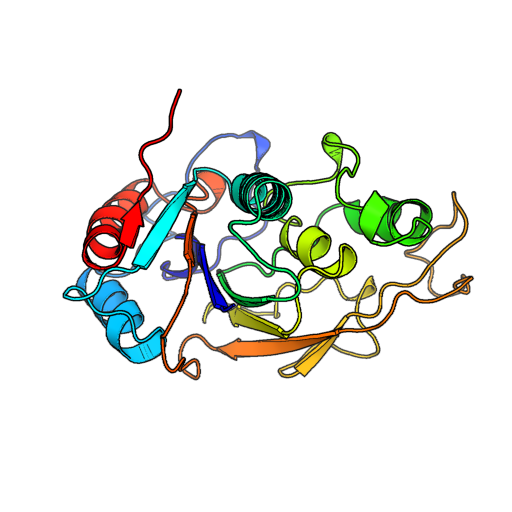3 C C . ILE A 1 89 ? -6.445 2.830 1.184 1.00 98.31 89 ILE A C 1
ATOM 715 O O . ILE A 1 89 ? -5.966 2.930 2.313 1.00 98.31 89 ILE A O 1
ATOM 719 N N . ASP A 1 90 ? -6.253 3.707 0.207 1.00 97.62 90 ASP A N 1
ATOM 720 C CA . ASP A 1 90 ? -5.203 4.721 0.239 1.00 97.62 90 ASP A CA 1
ATOM 721 C C . ASP A 1 90 ? -5.573 5.913 -0.662 1.00 97.62 90 ASP A C 1
ATOM 723 O O . ASP A 1 90 ? -6.315 5.774 -1.652 1.00 97.62 90 ASP A O 1
ATOM 727 N N . ALA A 1 91 ? -5.113 7.119 -0.323 1.00 95.50 91 ALA A N 1
ATOM 728 C CA . ALA A 1 91 ? -5.261 8.263 -1.213 1.00 95.50 91 ALA A CA 1
ATOM 729 C C . ALA A 1 91 ? -4.399 8.161 -2.484 1.00 95.50 91 ALA A C 1
ATOM 731 O O . ALA A 1 91 ? -4.766 8.723 -3.526 1.00 95.50 91 ALA A O 1
ATOM 732 N N . HIS A 1 92 ? -3.312 7.406 -2.436 1.00 94.94 92 HIS A N 1
ATOM 733 C CA . HIS A 1 92 ? -2.337 7.133 -3.480 1.00 94.94 92 HIS A CA 1
ATOM 734 C C . HIS A 1 92 ? -2.422 5.673 -3.930 1.00 94.94 92 HIS A C 1
ATOM 736 O O . HIS A 1 92 ? -3.068 4.852 -3.303 1.00 94.94 92 HIS A O 1
ATOM 742 N N . ALA A 1 93 ? -1.898 5.357 -5.113 1.00 94.25 93 ALA A N 1
ATOM 743 C CA . ALA A 1 93 ? -1.972 3.987 -5.637 1.00 94.25 93 ALA A CA 1
ATOM 744 C C . ALA A 1 93 ? -0.754 3.132 -5.262 1.00 94.25 93 ALA A C 1
ATOM 746 O O . ALA A 1 93 ? -0.749 1.937 -5.539 1.00 94.25 93 ALA A O 1
ATOM 747 N N . ASP A 1 94 ? 0.322 3.768 -4.798 1.00 95.38 94 ASP A N 1
ATOM 748 C CA . ASP A 1 94 ? 1.611 3.166 -4.438 1.00 95.38 94 ASP A CA 1
ATOM 749 C C . ASP A 1 94 ? 2.221 2.222 -5.471 1.00 95.38 94 ASP A C 1
ATOM 751 O O . ASP A 1 94 ? 2.914 1.243 -5.177 1.00 95.38 94 ASP A O 1
ATOM 755 N N . LEU A 1 95 ? 1.997 2.553 -6.744 1.00 94.94 95 LEU A N 1
ATOM 756 C CA . LEU A 1 95 ? 2.562 1.838 -7.885 1.00 94.94 95 LEU A CA 1
ATOM 757 C C . LEU A 1 95 ? 3.793 2.532 -8.489 1.00 94.94 95 LEU A C 1
ATOM 759 O O . LEU A 1 95 ? 4.273 2.099 -9.536 1.00 94.94 95 LEU A O 1
ATOM 763 N N . GLY A 1 96 ? 4.312 3.592 -7.863 1.00 93.44 96 GLY A N 1
ATOM 764 C CA . GLY A 1 96 ? 5.494 4.328 -8.322 1.00 93.44 96 GLY A CA 1
ATOM 765 C C . GLY A 1 96 ? 5.185 5.506 -9.241 1.00 93.44 96 GLY A C 1
ATOM 766 O O . GLY A 1 96 ? 5.946 5.793 -10.169 1.00 93.44 96 GLY A O 1
ATOM 767 N N . LEU A 1 97 ? 4.053 6.191 -9.039 1.00 90.25 97 LEU A N 1
ATOM 768 C CA . LEU A 1 97 ? 3.835 7.470 -9.710 1.00 90.25 97 LEU A CA 1
ATOM 769 C C . LEU A 1 97 ? 4.711 8.553 -9.061 1.00 90.25 97 LEU A C 1
ATOM 771 O O . LEU A 1 97 ? 4.708 8.733 -7.852 1.00 90.25 97 LEU A O 1
ATOM 775 N N . GLY A 1 98 ? 5.436 9.311 -9.885 1.00 84.31 98 GLY A N 1
ATOM 776 C CA . GLY A 1 98 ? 6.247 10.445 -9.427 1.00 84.31 98 GLY A CA 1
ATOM 777 C C . GLY A 1 98 ? 7.708 10.113 -9.114 1.00 84.31 98 GLY A C 1
ATOM 778 O O . GLY A 1 98 ? 8.501 11.041 -8.965 1.00 84.31 98 GLY A O 1
ATOM 779 N N . ASP A 1 99 ? 8.092 8.834 -9.107 1.00 85.50 99 ASP A N 1
ATOM 780 C CA . ASP A 1 99 ? 9.482 8.400 -8.948 1.00 85.50 99 ASP A CA 1
ATOM 781 C C . ASP A 1 99 ? 10.075 7.760 -10.228 1.00 85.50 99 ASP A C 1
ATOM 783 O O . ASP A 1 99 ? 9.454 7.689 -11.298 1.00 85.50 99 ASP A O 1
ATOM 787 N N . CYS A 1 100 ? 11.331 7.315 -10.131 1.00 88.00 100 CYS A N 1
ATOM 788 C CA . CYS A 1 100 ? 12.054 6.648 -11.217 1.00 88.00 100 CYS A CA 1
ATOM 789 C C . CYS A 1 100 ? 12.067 5.111 -11.098 1.00 88.00 100 CYS A C 1
ATOM 791 O O . CYS A 1 100 ? 12.770 4.464 -11.879 1.00 88.00 100 CYS A O 1
ATOM 793 N N . THR A 1 101 ? 11.294 4.515 -10.180 1.00 91.56 101 THR A N 1
ATOM 794 C CA . THR A 1 101 ? 11.310 3.066 -9.886 1.00 91.56 101 THR A CA 1
ATOM 795 C C . THR A 1 101 ? 10.994 2.235 -11.125 1.00 91.56 101 THR A C 1
ATOM 797 O O . THR A 1 101 ? 11.600 1.194 -11.382 1.00 91.56 101 THR A O 1
ATOM 800 N N . HIS A 1 102 ? 10.113 2.754 -11.988 1.00 91.19 102 HIS A N 1
ATOM 801 C CA . HIS A 1 102 ? 9.729 2.113 -13.240 1.00 91.19 102 HIS A CA 1
ATOM 802 C C . HIS A 1 102 ? 10.941 1.822 -14.142 1.00 91.19 102 HIS A C 1
ATOM 804 O O . HIS A 1 102 ? 10.952 0.808 -14.831 1.00 91.19 102 HIS A O 1
ATOM 810 N N . VAL A 1 103 ? 11.998 2.644 -14.113 1.00 93.19 103 VAL A N 1
ATOM 811 C CA . VAL A 1 103 ? 13.223 2.397 -14.892 1.00 93.19 103 VAL A CA 1
ATOM 812 C C . VAL A 1 103 ? 13.933 1.141 -14.392 1.00 93.19 103 VAL A C 1
ATOM 814 O O . VAL A 1 103 ? 14.251 0.257 -15.194 1.00 93.19 103 VAL A O 1
ATOM 817 N N . TYR A 1 104 ? 14.157 1.034 -13.081 1.00 94.56 104 TYR A N 1
ATOM 818 C CA . TYR A 1 104 ? 14.790 -0.134 -12.467 1.00 94.56 104 TYR A CA 1
ATOM 819 C C . TYR A 1 104 ? 13.944 -1.392 -12.671 1.00 94.56 104 TYR A C 1
ATOM 821 O O . TYR A 1 104 ? 14.449 -2.413 -13.148 1.00 94.56 104 TYR A O 1
ATOM 829 N N . VAL A 1 105 ? 12.643 -1.296 -12.396 1.00 95.06 105 VAL A N 1
ATOM 830 C CA . VAL A 1 105 ? 11.701 -2.404 -12.552 1.00 95.06 105 VAL A CA 1
ATOM 831 C C . VAL A 1 105 ? 11.716 -2.929 -13.988 1.00 95.06 105 VAL A C 1
ATOM 833 O O . VAL A 1 105 ? 11.906 -4.125 -14.200 1.00 95.06 105 VAL A O 1
ATOM 836 N N . MET A 1 106 ? 11.577 -2.048 -14.983 1.00 95.38 106 MET A N 1
ATOM 837 C CA . MET A 1 106 ? 11.423 -2.422 -16.393 1.00 95.38 106 MET A CA 1
ATOM 838 C C . MET A 1 106 ? 12.729 -2.849 -17.077 1.00 95.38 106 MET A C 1
ATOM 840 O O . MET A 1 106 ? 12.683 -3.581 -18.070 1.00 95.38 106 MET A O 1
ATOM 844 N N . THR A 1 107 ? 13.891 -2.391 -16.597 1.00 95.44 107 THR A N 1
ATOM 845 C CA . THR A 1 107 ? 15.190 -2.664 -17.244 1.00 95.44 107 THR A CA 1
ATOM 846 C C . THR A 1 107 ? 16.074 -3.664 -16.506 1.00 95.44 107 THR A C 1
ATOM 848 O O . THR A 1 107 ? 17.001 -4.202 -17.115 1.00 95.44 107 THR A O 1
ATOM 851 N N . GLU A 1 108 ? 15.794 -3.935 -15.229 1.00 94.94 108 GLU A N 1
ATOM 852 C CA . GLU A 1 108 ? 16.609 -4.812 -14.386 1.00 94.94 108 GLU A CA 1
ATOM 853 C C . GLU A 1 108 ? 15.737 -5.860 -13.671 1.00 94.94 108 GLU A C 1
ATOM 855 O O . GLU A 1 108 ? 15.833 -7.041 -13.994 1.00 94.94 108 GLU A O 1
ATOM 860 N N . LEU A 1 109 ? 14.844 -5.459 -12.758 1.00 94.81 109 LEU A N 1
ATOM 861 C CA . LEU A 1 109 ? 14.230 -6.389 -11.795 1.00 94.81 109 LEU A CA 1
ATOM 862 C C . LEU A 1 109 ? 13.360 -7.487 -12.427 1.00 94.81 109 LEU A C 1
ATOM 864 O O . LEU A 1 109 ? 13.476 -8.656 -12.071 1.00 94.81 109 LEU A O 1
ATOM 868 N N . ILE A 1 110 ? 12.489 -7.151 -13.382 1.00 94.81 110 ILE A N 1
ATOM 869 C CA . ILE A 1 110 ? 11.565 -8.140 -13.975 1.00 94.81 110 ILE A CA 1
ATOM 870 C C . ILE A 1 110 ? 12.244 -9.104 -14.964 1.00 94.81 110 ILE A C 1
ATOM 872 O O . ILE A 1 110 ? 11.586 -10.001 -15.510 1.00 94.81 110 ILE A O 1
ATOM 876 N N . HIS A 1 111 ? 13.541 -8.928 -15.236 1.00 94.88 111 HIS A N 1
ATOM 877 C CA . HIS A 1 111 ? 14.338 -9.931 -15.953 1.00 94.88 111 HIS A CA 1
ATOM 878 C C . HIS A 1 111 ? 14.669 -11.131 -15.063 1.00 94.88 111 HIS A C 1
ATOM 880 O O . HIS A 1 111 ? 14.837 -12.230 -15.589 1.00 94.88 111 HIS A O 1
ATOM 886 N N . GLU A 1 112 ? 14.672 -10.948 -13.743 1.00 94.06 112 GLU A N 1
ATOM 887 C CA . GLU A 1 112 ? 14.833 -12.028 -12.773 1.00 94.06 112 GLU A CA 1
ATOM 888 C C . GLU A 1 112 ? 13.558 -12.882 -12.666 1.00 94.06 112 GLU A C 1
ATOM 890 O O . GLU A 1 112 ? 12.437 -12.431 -12.959 1.00 94.06 112 GLU A O 1
ATOM 895 N N . ILE A 1 113 ? 13.713 -14.131 -12.216 1.00 90.81 113 ILE A N 1
ATOM 896 C CA . ILE A 1 113 ? 12.566 -14.993 -11.893 1.00 90.81 113 ILE A CA 1
ATOM 897 C C . ILE A 1 113 ? 11.842 -14.467 -10.639 1.00 90.81 113 ILE A C 1
ATOM 899 O O . ILE A 1 113 ? 12.497 -13.893 -9.771 1.00 90.81 113 ILE A O 1
ATOM 903 N N . PRO A 1 114 ? 10.518 -14.677 -10.487 1.00 88.19 114 PRO A N 1
ATOM 904 C CA . PRO A 1 114 ? 9.746 -14.110 -9.374 1.00 88.19 114 PRO A CA 1
ATOM 905 C C . PRO A 1 114 ? 10.341 -14.336 -7.978 1.00 88.19 114 PRO A C 1
ATOM 907 O O . PRO A 1 114 ? 10.438 -13.395 -7.198 1.00 88.19 114 PRO A O 1
ATOM 910 N N . SER A 1 115 ? 10.851 -15.538 -7.694 1.00 85.56 115 SER A N 1
ATOM 911 C CA . SER A 1 115 ? 11.465 -15.871 -6.400 1.00 85.56 115 SER A CA 1
ATOM 912 C C . SER A 1 115 ? 12.758 -15.105 -6.091 1.00 85.56 115 SER A C 1
ATOM 914 O O . SER A 1 115 ? 13.238 -15.156 -4.966 1.00 85.56 115 SER A O 1
ATOM 916 N N . GLN A 1 116 ? 13.359 -14.428 -7.072 1.00 87.81 116 GLN 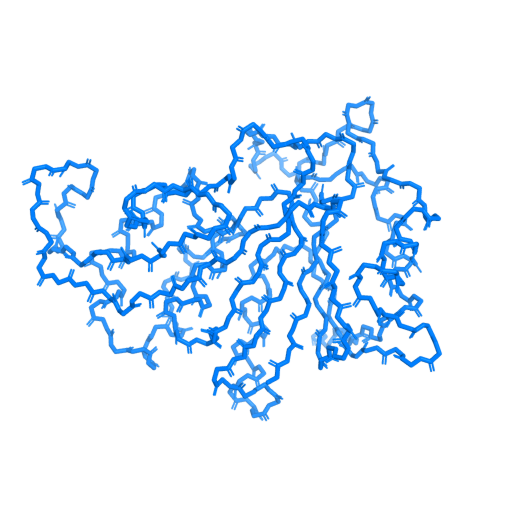A N 1
ATOM 917 C CA . GLN A 1 116 ? 14.532 -13.569 -6.881 1.00 87.81 116 GLN A CA 1
ATOM 918 C C . GLN A 1 116 ? 14.158 -12.086 -6.734 1.00 87.81 116 GLN A C 1
ATOM 920 O O . GLN A 1 116 ? 14.997 -11.289 -6.327 1.00 87.81 116 GLN A O 1
ATOM 925 N N . ARG A 1 117 ? 12.901 -11.708 -7.007 1.00 91.00 117 ARG A N 1
ATOM 926 C CA . ARG A 1 117 ? 12.422 -10.317 -6.923 1.00 91.00 117 ARG A CA 1
ATOM 927 C C . ARG A 1 117 ? 12.111 -9.863 -5.491 1.00 91.00 117 ARG A C 1
ATOM 929 O O . ARG A 1 117 ? 11.906 -8.677 -5.277 1.00 91.00 117 ARG A O 1
ATOM 936 N N . LEU A 1 118 ? 12.144 -10.789 -4.526 1.00 85.19 118 LEU A N 1
ATOM 937 C CA . LEU A 1 118 ? 11.861 -10.578 -3.093 1.00 85.19 118 LEU A CA 1
ATOM 938 C C . LEU A 1 118 ? 12.865 -9.625 -2.409 1.00 85.19 118 LEU A C 1
ATOM 940 O O . LEU A 1 118 ? 12.582 -9.042 -1.360 1.00 85.19 118 LEU A O 1
ATOM 944 N N . TYR A 1 119 ? 14.056 -9.486 -2.995 1.00 88.06 119 TYR A N 1
ATOM 945 C CA . TYR A 1 119 ? 15.138 -8.644 -2.487 1.00 88.06 119 TYR A CA 1
ATOM 946 C C . TYR A 1 119 ? 15.562 -7.628 -3.554 1.00 88.06 119 TYR A C 1
ATOM 948 O O . TYR A 1 119 ? 16.658 -7.737 -4.114 1.00 88.06 119 TYR A O 1
ATOM 956 N N . PRO A 1 120 ? 14.697 -6.654 -3.889 1.00 88.06 120 PRO A N 1
ATOM 957 C CA . PRO A 1 120 ? 15.108 -5.561 -4.755 1.00 88.06 120 PRO A CA 1
ATOM 958 C C . PRO A 1 120 ? 16.178 -4.716 -4.056 1.00 88.06 120 PRO A C 1
ATOM 960 O O . PRO A 1 120 ? 16.418 -4.844 -2.852 1.00 88.06 120 PRO A O 1
ATOM 963 N N . ARG A 1 121 ? 16.841 -3.835 -4.812 1.00 90.12 121 ARG A N 1
ATOM 964 C CA . ARG A 1 121 ? 17.768 -2.873 -4.201 1.00 90.12 121 ARG A CA 1
ATOM 965 C C . ARG A 1 121 ? 17.002 -2.028 -3.183 1.00 90.12 121 ARG A C 1
ATOM 967 O O . ARG A 1 121 ? 16.009 -1.411 -3.548 1.00 90.12 121 ARG A O 1
ATOM 974 N N . GLU A 1 122 ? 17.493 -1.964 -1.947 1.00 82.75 122 GLU A N 1
ATOM 975 C CA . GLU A 1 122 ? 16.814 -1.258 -0.845 1.00 82.75 122 GLU A CA 1
ATOM 976 C C . GLU A 1 122 ? 16.496 0.205 -1.181 1.00 82.75 122 GLU A C 1
ATOM 978 O O . GLU A 1 122 ? 15.455 0.712 -0.794 1.00 82.75 122 GLU A O 1
ATOM 983 N N . SER A 1 123 ? 17.340 0.868 -1.977 1.00 86.94 123 SER A N 1
ATOM 984 C CA . SER A 1 123 ? 17.124 2.253 -2.411 1.00 86.94 123 SER A CA 1
ATOM 985 C C . SER A 1 123 ? 15.981 2.452 -3.419 1.00 86.94 123 SER A C 1
ATOM 987 O O . SER A 1 123 ? 15.751 3.583 -3.834 1.00 86.94 123 SER A O 1
ATOM 989 N N . GLU A 1 124 ? 15.349 1.379 -3.900 1.00 92.31 124 GLU A N 1
ATOM 990 C CA . GLU A 1 124 ? 14.320 1.428 -4.950 1.00 92.31 124 GLU A CA 1
ATOM 991 C C . GLU A 1 124 ? 12.900 1.243 -4.406 1.00 92.31 124 GLU A C 1
ATOM 993 O O . GLU A 1 124 ? 11.952 1.643 -5.082 1.00 92.31 124 GLU A O 1
ATOM 998 N N . ILE A 1 125 ? 12.744 0.667 -3.208 1.00 93.56 125 ILE A N 1
ATOM 999 C CA . ILE A 1 125 ? 11.451 0.613 -2.518 1.00 93.56 125 ILE A CA 1
ATOM 1000 C C . ILE A 1 125 ? 11.283 1.893 -1.701 1.00 93.56 125 ILE A C 1
ATOM 1002 O O . ILE A 1 125 ? 12.206 2.331 -1.018 1.00 93.56 125 ILE A O 1
ATOM 1006 N N . ASN A 1 126 ? 10.098 2.485 -1.776 1.00 93.88 126 ASN A N 1
ATOM 1007 C CA . ASN A 1 126 ? 9.670 3.593 -0.933 1.00 93.88 126 ASN A CA 1
ATOM 1008 C C . ASN A 1 126 ? 8.138 3.537 -0.739 1.00 93.88 126 ASN A C 1
ATOM 1010 O O . ASN A 1 126 ? 7.477 2.741 -1.417 1.00 93.88 126 ASN A O 1
ATOM 1014 N N . PRO A 1 127 ? 7.560 4.367 0.152 1.00 94.12 127 PRO A N 1
ATOM 1015 C CA . PRO A 1 127 ? 6.119 4.369 0.400 1.00 94.12 127 PRO A CA 1
ATOM 1016 C C . PRO A 1 127 ? 5.268 4.505 -0.867 1.00 94.12 127 PRO A C 1
ATOM 1018 O O . PRO A 1 127 ? 4.303 3.783 -1.026 1.00 94.12 127 PRO A O 1
ATOM 1021 N N . GLY A 1 128 ? 5.682 5.321 -1.839 1.00 93.81 128 GLY A N 1
ATOM 1022 C CA . GLY A 1 128 ? 4.913 5.548 -3.066 1.00 93.81 128 GLY A CA 1
ATOM 1023 C C . GLY A 1 128 ? 5.009 4.437 -4.117 1.00 93.81 128 GLY A C 1
ATOM 1024 O O . GLY A 1 128 ? 4.498 4.611 -5.229 1.00 93.81 128 GLY A O 1
ATOM 1025 N N . ASN A 1 129 ? 5.709 3.327 -3.847 1.00 95.50 129 ASN A N 1
ATOM 1026 C CA . ASN A 1 129 ? 5.877 2.254 -4.830 1.00 95.50 129 ASN A CA 1
ATOM 1027 C C . ASN A 1 129 ? 5.874 0.816 -4.293 1.00 95.50 129 ASN A C 1
ATOM 1029 O O . ASN A 1 129 ? 5.972 -0.117 -5.096 1.00 95.50 129 ASN A O 1
ATOM 1033 N N . PHE A 1 130 ? 5.783 0.599 -2.980 1.00 96.50 130 PHE A N 1
ATOM 1034 C CA . PHE A 1 130 ? 5.937 -0.733 -2.388 1.00 96.50 130 PHE A CA 1
ATOM 1035 C C . PHE A 1 130 ? 4.914 -1.751 -2.934 1.00 96.50 130 PHE A C 1
ATOM 1037 O O . PHE A 1 130 ? 5.253 -2.922 -3.140 1.00 96.50 130 PHE A O 1
ATOM 1044 N N . LEU A 1 131 ? 3.689 -1.313 -3.252 1.00 97.19 131 LEU A N 1
ATOM 1045 C CA . LEU A 1 131 ? 2.636 -2.175 -3.786 1.00 97.19 131 LEU A CA 1
ATOM 1046 C C . LEU A 1 131 ? 2.997 -2.718 -5.176 1.00 97.19 131 LEU A C 1
ATOM 1048 O O . LEU A 1 131 ? 2.711 -3.882 -5.479 1.00 97.19 131 LEU A O 1
ATOM 1052 N N . LEU A 1 132 ? 3.716 -1.939 -5.998 1.00 96.19 132 LEU A N 1
ATOM 1053 C CA . LEU A 1 132 ? 4.262 -2.437 -7.265 1.00 96.19 132 LEU A CA 1
ATOM 1054 C C . LEU A 1 132 ? 5.168 -3.650 -7.023 1.00 96.19 132 LEU A C 1
ATOM 1056 O O . LEU A 1 132 ? 5.087 -4.625 -7.772 1.00 96.19 132 LEU A O 1
ATOM 1060 N N . TYR A 1 133 ? 5.991 -3.614 -5.972 1.00 95.88 133 TYR A N 1
ATOM 1061 C CA . TYR A 1 133 ? 6.906 -4.701 -5.625 1.00 95.88 133 TYR A CA 1
ATOM 1062 C C . TYR A 1 133 ? 6.178 -5.961 -5.154 1.00 95.88 133 TYR A C 1
ATOM 1064 O O . TYR A 1 133 ? 6.578 -7.059 -5.552 1.00 95.88 133 TYR A O 1
ATOM 1072 N N . LEU A 1 134 ? 5.082 -5.830 -4.397 1.00 96.19 134 LEU A N 1
ATOM 1073 C CA . LEU A 1 134 ? 4.219 -6.968 -4.040 1.00 96.19 134 LEU A CA 1
ATOM 1074 C C . LEU A 1 134 ? 3.663 -7.651 -5.301 1.00 96.19 134 LEU A C 1
ATOM 1076 O O . LEU A 1 134 ? 3.702 -8.878 -5.442 1.00 96.19 134 LEU A O 1
ATOM 1080 N N . VAL A 1 135 ? 3.199 -6.845 -6.258 1.00 95.62 135 VAL A N 1
ATOM 1081 C CA . VAL A 1 135 ? 2.594 -7.329 -7.501 1.00 95.62 135 VAL A CA 1
ATOM 1082 C C . VAL A 1 135 ? 3.620 -8.004 -8.416 1.00 95.62 135 VAL A C 1
ATOM 1084 O O . VAL A 1 135 ? 3.423 -9.149 -8.832 1.00 95.62 135 VAL A O 1
ATOM 1087 N N . ILE A 1 136 ? 4.744 -7.348 -8.724 1.00 94.12 136 ILE A N 1
ATOM 1088 C CA . ILE A 1 136 ? 5.756 -7.917 -9.634 1.00 94.12 136 ILE A CA 1
ATOM 1089 C C . ILE A 1 136 ? 6.493 -9.114 -9.018 1.00 94.12 136 ILE A C 1
ATOM 1091 O O . ILE A 1 136 ? 7.024 -9.940 -9.765 1.00 94.12 136 ILE A O 1
ATOM 1095 N N . SER A 1 137 ? 6.492 -9.256 -7.688 1.00 94.56 137 SER A N 1
ATOM 1096 C CA . SER A 1 137 ? 7.000 -10.446 -6.984 1.00 94.56 137 SER A CA 1
ATOM 1097 C C . SER A 1 137 ? 6.042 -11.638 -7.034 1.00 94.56 137 SER A C 1
ATOM 1099 O O . SER A 1 137 ? 6.401 -12.720 -6.578 1.00 94.56 137 SER A O 1
ATOM 1101 N N . ARG A 1 138 ? 4.860 -11.479 -7.652 1.00 94.06 138 ARG A N 1
ATOM 1102 C CA . ARG A 1 138 ? 3.821 -12.517 -7.792 1.00 94.06 138 ARG A CA 1
ATOM 1103 C C . ARG A 1 138 ? 3.188 -12.937 -6.467 1.00 94.06 138 ARG A C 1
ATOM 1105 O O . ARG A 1 138 ? 2.652 -14.037 -6.368 1.00 94.06 138 ARG A O 1
ATOM 1112 N N . TRP A 1 139 ? 3.219 -12.057 -5.468 1.00 96.12 139 TRP A N 1
ATOM 1113 C CA . TRP A 1 139 ? 2.575 -12.310 -4.179 1.00 96.12 139 TRP A CA 1
ATOM 1114 C C . TRP A 1 139 ? 1.080 -11.998 -4.195 1.00 96.12 139 TRP A C 1
ATOM 1116 O O . TRP A 1 139 ? 0.327 -12.567 -3.413 1.00 96.12 139 TRP A O 1
ATOM 1126 N N . VAL A 1 140 ? 0.639 -11.138 -5.111 1.00 97.12 140 VAL A N 1
ATOM 1127 C CA . VAL A 1 140 ? -0.752 -10.688 -5.200 1.00 97.12 140 VAL A CA 1
ATOM 1128 C C . VAL A 1 140 ? -1.508 -11.470 -6.276 1.00 97.12 140 VAL A C 1
ATOM 1130 O O . VAL A 1 140 ? -1.119 -11.459 -7.443 1.00 97.12 140 VAL A O 1
ATOM 1133 N N . ALA A 1 141 ? -2.601 -12.130 -5.888 1.00 96.00 141 ALA A N 1
ATOM 1134 C CA . ALA A 1 141 ? -3.551 -12.785 -6.788 1.00 96.00 141 ALA A CA 1
ATOM 1135 C C . ALA A 1 141 ? -4.566 -11.785 -7.357 1.00 96.00 141 ALA A C 1
ATOM 1137 O O . ALA A 1 141 ? -4.793 -11.749 -8.566 1.00 96.00 141 ALA A O 1
ATOM 1138 N N . ASN A 1 142 ? -5.161 -10.970 -6.482 1.00 96.19 142 ASN A N 1
ATOM 1139 C CA . ASN A 1 142 ? -6.119 -9.928 -6.834 1.00 96.19 142 ASN A CA 1
ATOM 1140 C C . ASN A 1 142 ? -5.800 -8.654 -6.048 1.00 96.19 142 ASN A C 1
ATOM 1142 O O . ASN A 1 142 ? -5.594 -8.716 -4.837 1.00 96.19 142 ASN A O 1
ATOM 1146 N N . LEU A 1 143 ? -5.795 -7.513 -6.741 1.00 97.31 143 LEU A N 1
ATOM 1147 C CA . LEU A 1 143 ? -5.627 -6.190 -6.144 1.00 97.31 143 LEU A CA 1
ATOM 1148 C C . LEU A 1 143 ? -6.896 -5.362 -6.359 1.00 97.31 143 LEU A C 1
ATOM 1150 O O . LEU A 1 143 ? -7.274 -5.085 -7.504 1.00 97.31 143 LEU A O 1
ATOM 1154 N N . THR A 1 144 ? -7.515 -4.943 -5.257 1.00 97.38 144 THR A N 1
ATOM 1155 C CA . THR A 1 144 ? -8.520 -3.879 -5.243 1.00 97.38 144 THR A CA 1
ATOM 1156 C C . THR A 1 144 ? -7.883 -2.608 -4.696 1.00 97.38 144 THR A C 1
ATOM 1158 O O . THR A 1 144 ? -7.494 -2.573 -3.536 1.00 97.38 144 THR A O 1
ATOM 1161 N N . TYR A 1 145 ? -7.812 -1.557 -5.505 1.00 97.00 145 TYR A N 1
ATOM 1162 C CA . TYR A 1 145 ? -7.443 -0.217 -5.064 1.00 97.00 145 TYR A CA 1
ATOM 1163 C C . TYR A 1 145 ? -8.704 0.599 -4.755 1.00 97.00 145 TYR A C 1
ATOM 1165 O O . TYR A 1 145 ? -9.494 0.910 -5.655 1.00 97.00 145 TYR A O 1
ATOM 1173 N N . VAL A 1 146 ? -8.905 0.935 -3.486 1.00 96.75 146 VAL A N 1
ATOM 1174 C CA . VAL A 1 146 ? -9.990 1.803 -3.032 1.00 96.75 146 VAL A CA 1
ATOM 1175 C C . VAL A 1 146 ? -9.466 3.226 -2.954 1.00 96.75 146 VAL A C 1
ATOM 1177 O O . VAL A 1 146 ? -8.712 3.563 -2.050 1.00 96.75 146 VAL A O 1
ATOM 1180 N N . TYR A 1 147 ? -9.875 4.060 -3.905 1.00 94.69 147 TYR A N 1
ATOM 1181 C CA . TYR A 1 147 ? -9.293 5.387 -4.073 1.00 94.69 147 TYR A CA 1
ATOM 1182 C C . TYR A 1 147 ? -10.077 6.481 -3.342 1.00 94.69 147 TYR A C 1
ATOM 1184 O O . TYR A 1 147 ? -11.313 6.436 -3.218 1.00 94.69 147 TYR A O 1
ATOM 1192 N N . HIS A 1 148 ? -9.341 7.498 -2.894 1.00 94.50 148 HIS A N 1
ATOM 1193 C CA . HIS A 1 148 ? -9.881 8.676 -2.220 1.00 94.50 148 HIS A CA 1
ATOM 1194 C C . HIS A 1 148 ? -10.873 9.471 -3.108 1.00 94.50 148 HIS A C 1
ATOM 1196 O O . HIS A 1 148 ? -10.657 9.584 -4.318 1.00 94.50 148 HIS A O 1
ATOM 1202 N N . PRO A 1 149 ? -11.967 10.049 -2.560 1.00 87.88 149 PRO A N 1
ATOM 1203 C CA . PRO A 1 149 ? -12.960 10.793 -3.349 1.00 87.88 149 PRO A CA 1
ATOM 1204 C C . PRO A 1 149 ? -12.400 12.007 -4.096 1.00 87.88 149 PRO A C 1
ATOM 1206 O O . PRO A 1 149 ? -12.828 12.295 -5.213 1.00 87.88 149 PRO A O 1
ATOM 1209 N N . ASP A 1 150 ? -11.444 12.706 -3.487 1.00 84.75 150 ASP A N 1
ATOM 1210 C CA . ASP A 1 150 ? -10.719 13.824 -4.095 1.00 84.75 150 ASP A CA 1
ATOM 1211 C C . ASP A 1 150 ? -9.591 13.310 -5.004 1.00 84.75 150 ASP A C 1
ATOM 1213 O O . ASP A 1 150 ? -8.404 13.508 -4.755 1.00 84.75 150 ASP A O 1
ATOM 1217 N N . THR A 1 151 ? -9.958 12.561 -6.042 1.00 71.00 151 THR A N 1
ATOM 1218 C CA . THR A 1 151 ? -9.023 12.072 -7.060 1.00 71.00 151 THR A CA 1
ATOM 1219 C C . THR A 1 151 ? -9.379 12.660 -8.420 1.00 71.00 151 THR A C 1
ATOM 1221 O O . THR A 1 151 ? -10.386 12.320 -9.038 1.00 71.00 151 THR A O 1
ATOM 1224 N N . TYR A 1 152 ? -8.518 13.545 -8.931 1.00 59.81 152 TYR A N 1
ATOM 1225 C CA . TYR A 1 152 ? -8.610 14.013 -10.322 1.00 59.81 152 TYR A CA 1
ATOM 1226 C C . TYR A 1 152 ? -8.208 12.903 -11.315 1.00 59.81 152 TYR A C 1
ATOM 1228 O O . TYR A 1 152 ? -8.731 12.843 -12.429 1.00 59.81 152 TYR A O 1
ATOM 1236 N N . HIS A 1 153 ? -7.311 12.001 -10.890 1.00 67.31 153 HIS A N 1
ATOM 1237 C CA . HIS A 1 153 ? -6.841 10.809 -11.602 1.00 67.31 153 HIS A CA 1
ATOM 1238 C C . HIS A 1 153 ? -6.525 9.689 -10.594 1.00 67.31 153 HIS A C 1
ATOM 1240 O O . HIS A 1 153 ? -6.200 9.975 -9.446 1.00 67.31 153 HIS A O 1
ATOM 1246 N N . MET A 1 154 ? -6.580 8.425 -11.027 1.00 73.50 154 MET A N 1
ATOM 1247 C CA . MET A 1 154 ? -6.405 7.221 -10.184 1.00 73.50 154 MET A CA 1
ATOM 1248 C C . MET A 1 154 ? -4.945 6.952 -9.768 1.00 73.50 154 MET A C 1
ATOM 1250 O O . MET A 1 154 ? -4.565 5.810 -9.565 1.00 73.50 154 MET A O 1
ATOM 1254 N N . ASP A 1 155 ? -4.119 7.997 -9.728 1.00 85.38 155 ASP A N 1
ATOM 1255 C CA . ASP A 1 155 ? -2.722 7.982 -9.277 1.00 85.38 155 ASP A CA 1
ATOM 1256 C C . ASP A 1 155 ? -1.800 6.916 -9.891 1.00 85.38 155 ASP A C 1
ATOM 1258 O O . ASP A 1 155 ? -0.785 6.519 -9.326 1.00 85.38 155 ASP A O 1
ATOM 1262 N N . PHE A 1 156 ? -2.133 6.455 -11.096 1.00 89.75 156 PHE A N 1
ATOM 1263 C CA . PHE A 1 156 ? -1.417 5.364 -11.739 1.00 89.75 156 PHE A CA 1
ATOM 1264 C C . PHE A 1 156 ? -0.259 5.838 -12.630 1.00 89.75 156 PHE A C 1
ATOM 1266 O O . PHE A 1 156 ? -0.442 6.716 -13.484 1.00 89.75 156 PHE A O 1
ATOM 1273 N N . PRO A 1 157 ? 0.918 5.184 -12.562 1.00 88.44 157 PRO A N 1
ATOM 1274 C CA . PRO A 1 157 ? 1.990 5.383 -13.531 1.00 88.44 157 PRO A CA 1
ATOM 1275 C C . PRO A 1 157 ? 1.609 4.754 -14.877 1.00 88.44 157 PRO A C 1
ATOM 1277 O O . PRO A 1 157 ? 1.848 3.576 -15.138 1.00 88.44 157 PRO A O 1
ATOM 1280 N N . HIS A 1 158 ? 1.026 5.555 -15.772 1.00 85.12 158 HIS A N 1
ATOM 1281 C CA . HIS A 1 158 ? 0.506 5.111 -17.075 1.00 85.12 158 HIS A CA 1
ATOM 1282 C C . HIS A 1 158 ? 1.472 4.259 -17.921 1.00 85.12 158 HIS A C 1
ATOM 1284 O O . HIS A 1 158 ? 1.018 3.488 -18.764 1.00 85.12 158 HIS A O 1
ATOM 1290 N N . SER A 1 159 ? 2.789 4.397 -17.739 1.00 83.81 159 SER A N 1
ATOM 1291 C CA . SER A 1 159 ? 3.805 3.596 -18.437 1.00 83.81 159 SER A CA 1
ATOM 1292 C C . SER A 1 159 ? 3.739 2.099 -18.111 1.00 83.81 159 SER A C 1
ATOM 1294 O O . SER A 1 159 ? 4.171 1.294 -18.939 1.00 83.81 159 SER A O 1
ATOM 1296 N N . LEU A 1 160 ? 3.184 1.727 -16.953 1.00 89.19 160 LEU A N 1
ATOM 1297 C CA . LEU A 1 160 ? 3.066 0.342 -16.489 1.00 89.19 160 LEU A CA 1
ATOM 1298 C C . LEU A 1 160 ? 1.765 -0.346 -16.923 1.00 89.19 160 LEU A C 1
ATOM 1300 O O . LEU A 1 160 ? 1.606 -1.546 -16.709 1.00 89.19 160 LEU A O 1
ATOM 1304 N N . PHE A 1 161 ? 0.829 0.387 -17.529 1.00 90.06 161 PHE A N 1
ATOM 1305 C CA . PHE A 1 161 ? -0.494 -0.133 -17.863 1.00 90.06 161 PHE A CA 1
ATOM 1306 C C . PHE A 1 161 ? -0.660 -0.376 -19.359 1.00 90.06 161 PHE A C 1
ATOM 1308 O O . PHE A 1 161 ? -0.262 0.427 -20.209 1.00 90.06 161 PHE A O 1
ATOM 1315 N N . ARG A 1 162 ? -1.324 -1.485 -19.696 1.00 87.56 162 ARG A N 1
ATOM 1316 C CA . ARG A 1 162 ? -1.750 -1.746 -21.068 1.00 87.56 162 ARG A CA 1
ATOM 1317 C C . ARG A 1 162 ? -2.980 -0.908 -21.401 1.00 87.56 162 ARG A C 1
ATOM 1319 O O . ARG A 1 162 ? -4.063 -1.125 -20.865 1.00 87.56 162 ARG A O 1
ATOM 1326 N N . GLY A 1 163 ? -2.833 -0.028 -22.388 1.00 82.31 163 GLY A N 1
ATOM 1327 C CA . GLY A 1 163 ? -3.926 0.804 -22.881 1.00 82.31 163 GLY A CA 1
ATOM 1328 C C . GLY A 1 163 ? -4.129 2.035 -22.005 1.00 82.31 163 GLY A C 1
ATOM 1329 O O . GLY A 1 163 ? -3.260 2.901 -21.959 1.00 82.31 163 GLY A O 1
ATOM 1330 N N . GLY A 1 164 ? -5.298 2.139 -21.376 1.00 76.88 164 GLY A N 1
ATOM 1331 C CA . GLY A 1 164 ? -5.668 3.252 -20.504 1.00 76.88 164 GLY A CA 1
ATOM 1332 C C . GLY A 1 164 ? -5.914 2.799 -19.068 1.00 76.88 164 GLY A C 1
ATOM 1333 O O . GLY A 1 164 ? -5.984 1.607 -18.780 1.00 76.88 164 GLY A O 1
ATOM 1334 N N . VAL A 1 165 ? -6.072 3.777 -18.183 1.00 78.75 165 VAL A N 1
ATOM 1335 C CA . VAL A 1 165 ? -6.442 3.572 -16.779 1.00 78.75 165 VAL A CA 1
ATOM 1336 C C . VAL A 1 165 ? -7.940 3.810 -16.593 1.00 78.75 165 VAL A C 1
ATOM 1338 O O . VAL A 1 165 ? -8.524 4.654 -17.275 1.00 78.75 165 VAL A O 1
ATOM 1341 N N . GLY A 1 166 ? -8.564 3.043 -15.704 1.00 78.38 166 GLY A N 1
ATOM 1342 C CA . GLY A 1 166 ? -9.999 3.074 -15.431 1.00 78.38 166 GLY A CA 1
ATOM 1343 C C . GLY A 1 166 ? -10.366 2.070 -14.336 1.00 78.38 166 GLY A C 1
ATOM 1344 O O . GLY A 1 166 ? -9.478 1.523 -13.692 1.00 78.38 166 GLY A O 1
ATOM 1345 N N . ALA A 1 167 ? -11.663 1.798 -14.160 1.00 79.81 167 ALA A N 1
ATOM 1346 C CA . ALA A 1 167 ? -12.182 0.966 -13.062 1.00 79.81 167 ALA A CA 1
ATOM 1347 C C . ALA A 1 167 ? -11.613 -0.466 -13.011 1.00 79.81 167 ALA A C 1
ATOM 1349 O O . ALA A 1 167 ? -11.436 -1.019 -11.935 1.00 79.81 167 ALA A O 1
ATOM 1350 N N . SER A 1 168 ? -11.292 -1.059 -14.160 1.00 85.00 168 SER A N 1
ATOM 1351 C CA . SER A 1 168 ? -10.412 -2.226 -14.223 1.00 85.00 168 SER A CA 1
ATOM 1352 C C . SER A 1 168 ? -9.321 -1.925 -15.229 1.00 85.00 168 SER A C 1
ATOM 1354 O O . SER A 1 168 ? -9.603 -1.628 -16.395 1.00 85.00 168 SER A O 1
ATOM 1356 N N . CYS A 1 169 ? -8.076 -1.998 -14.786 1.00 89.00 169 CYS A N 1
ATOM 1357 C CA . CYS A 1 169 ? -6.917 -1.751 -15.624 1.00 89.00 169 CYS A CA 1
ATOM 1358 C C . CYS A 1 169 ? -5.938 -2.919 -15.536 1.00 89.00 169 CYS A C 1
ATOM 1360 O O . CYS A 1 169 ? -5.971 -3.726 -14.611 1.00 89.00 169 CYS A O 1
ATOM 1362 N N . ILE A 1 170 ? -5.117 -3.060 -16.572 1.00 92.88 170 ILE A N 1
ATOM 1363 C CA . ILE A 1 170 ? -4.214 -4.198 -16.714 1.00 92.88 170 ILE A CA 1
ATOM 1364 C C . ILE A 1 170 ? -2.802 -3.676 -16.527 1.00 92.88 170 ILE A C 1
ATOM 1366 O O . ILE A 1 170 ? -2.287 -2.978 -17.406 1.00 92.88 170 ILE A O 1
ATOM 1370 N N . LEU A 1 171 ? -2.203 -4.003 -15.385 1.00 93.88 171 LEU A N 1
ATOM 1371 C CA . LEU A 1 171 ? -0.797 -3.740 -15.129 1.00 93.88 171 LEU A CA 1
ATOM 1372 C C . LEU A 1 171 ? 0.015 -4.743 -15.957 1.00 93.88 171 LEU A C 1
ATOM 1374 O O . LEU A 1 171 ? -0.046 -5.950 -15.729 1.00 93.88 171 LEU A O 1
ATOM 1378 N N . GLU A 1 172 ? 0.735 -4.242 -16.954 1.00 93.81 172 GLU A N 1
ATOM 1379 C CA . GLU A 1 172 ? 1.537 -5.020 -17.897 1.00 93.81 172 GLU A CA 1
ATOM 1380 C C . GLU A 1 172 ? 2.923 -4.385 -17.981 1.00 93.81 172 GLU A C 1
ATOM 1382 O O . GLU A 1 172 ? 3.196 -3.494 -18.791 1.00 93.81 172 GLU A O 1
ATOM 1387 N N . VAL A 1 173 ? 3.812 -4.843 -17.104 1.00 94.38 173 VAL A N 1
ATOM 1388 C CA . VAL A 1 173 ? 5.159 -4.292 -17.018 1.00 94.38 173 VAL A CA 1
ATOM 1389 C C . VAL A 1 173 ? 5.995 -4.793 -18.195 1.00 94.38 173 VAL A C 1
ATOM 1391 O O . VAL A 1 173 ? 6.210 -5.993 -18.387 1.00 94.38 173 VAL A O 1
ATOM 1394 N N . LYS A 1 174 ? 6.480 -3.852 -19.000 1.00 94.81 174 LYS A N 1
ATOM 1395 C CA . LYS A 1 174 ? 7.298 -4.127 -20.183 1.00 94.81 174 LYS A CA 1
ATOM 1396 C C . LYS A 1 174 ? 8.765 -4.305 -19.811 1.00 94.81 174 LYS A C 1
ATOM 1398 O O . LYS A 1 174 ? 9.317 -3.490 -19.076 1.00 94.81 174 LYS A O 1
ATOM 1403 N N . LYS A 1 175 ? 9.405 -5.323 -20.386 1.00 95.56 175 LYS A N 1
ATOM 1404 C CA . LYS A 1 175 ? 10.842 -5.585 -20.247 1.00 95.56 175 LYS A CA 1
ATOM 1405 C C . LYS A 1 175 ? 11.603 -4.805 -21.303 1.00 95.56 175 LYS A C 1
ATOM 1407 O O . LYS A 1 175 ? 11.347 -4.968 -22.493 1.00 95.56 175 LYS A O 1
ATOM 1412 N N . TYR A 1 176 ? 12.575 -4.016 -20.882 1.00 96.50 176 TYR A N 1
ATOM 1413 C CA . TYR A 1 176 ? 13.488 -3.294 -21.760 1.00 96.50 176 TYR A CA 1
ATOM 1414 C C . TYR A 1 176 ? 14.929 -3.711 -21.481 1.00 96.50 176 TYR A C 1
ATOM 1416 O O . TYR A 1 176 ? 15.268 -4.114 -20.370 1.00 96.50 176 TYR A O 1
ATOM 1424 N N . SER A 1 177 ? 15.797 -3.622 -22.488 1.00 95.62 177 SER A N 1
ATOM 1425 C CA . SER A 1 177 ? 17.234 -3.823 -22.284 1.00 95.62 177 SER A CA 1
ATOM 1426 C C . SER A 1 177 ? 17.797 -2.735 -21.369 1.00 95.62 177 SER A C 1
ATOM 1428 O O . SER A 1 177 ? 17.398 -1.570 -21.466 1.00 95.62 177 SER A O 1
ATOM 1430 N N . LYS A 1 178 ? 18.766 -3.086 -20.520 1.00 93.50 178 LYS A N 1
ATOM 1431 C CA . LYS A 1 178 ? 19.451 -2.128 -19.643 1.00 93.50 178 LYS A CA 1
ATOM 1432 C C . LYS A 1 178 ? 19.990 -0.923 -20.424 1.00 93.50 178 LYS A C 1
ATOM 1434 O O . LYS A 1 178 ? 20.615 -1.085 -21.470 1.00 93.50 178 LYS A O 1
ATOM 1439 N N . GLY A 1 179 ? 19.737 0.282 -19.908 1.00 90.75 179 GLY A N 1
ATOM 1440 C CA . GLY A 1 179 ? 20.120 1.551 -20.541 1.00 90.75 179 GLY A CA 1
ATOM 1441 C C . GLY A 1 179 ? 19.142 2.074 -21.602 1.00 90.75 179 GLY A C 1
ATOM 1442 O O . GLY A 1 179 ? 19.393 3.128 -22.183 1.00 90.75 179 GLY A O 1
ATOM 1443 N N . THR A 1 180 ? 18.033 1.373 -21.856 1.00 93.38 180 THR A N 1
ATOM 1444 C CA . THR A 1 180 ? 16.964 1.883 -22.725 1.00 93.38 180 THR A CA 1
ATOM 1445 C C . THR A 1 180 ? 16.203 3.005 -22.025 1.00 93.38 180 THR A C 1
ATOM 1447 O O . THR A 1 180 ? 15.805 2.861 -20.872 1.00 93.38 180 THR A O 1
ATOM 1450 N N . ASP A 1 181 ? 15.940 4.097 -22.741 1.00 91.06 181 ASP A N 1
ATOM 1451 C CA . ASP A 1 181 ? 14.980 5.110 -22.303 1.00 91.06 181 ASP A CA 1
ATOM 1452 C C . ASP A 1 181 ? 13.553 4.546 -22.398 1.00 91.06 181 ASP A C 1
ATOM 1454 O O . ASP A 1 181 ? 12.963 4.478 -23.481 1.00 91.06 181 ASP A O 1
ATOM 1458 N N . VAL A 1 182 ? 13.012 4.119 -21.257 1.00 89.81 182 VAL A N 1
ATOM 1459 C CA . VAL A 1 182 ? 11.675 3.515 -21.140 1.00 89.81 182 VAL A CA 1
ATOM 1460 C C . VAL A 1 182 ? 10.536 4.522 -21.333 1.00 89.81 182 VAL A C 1
ATOM 1462 O O . VAL A 1 182 ? 9.392 4.123 -21.543 1.00 89.81 182 VAL A O 1
ATOM 1465 N N . THR A 1 183 ? 10.828 5.826 -21.310 1.00 85.94 183 THR A N 1
ATOM 1466 C CA . THR A 1 183 ? 9.828 6.880 -21.549 1.00 85.94 183 THR A CA 1
ATOM 1467 C C . THR A 1 183 ? 9.591 7.113 -23.043 1.00 85.94 183 THR A C 1
ATOM 1469 O O . THR A 1 183 ? 8.513 7.550 -23.466 1.00 85.94 183 THR A O 1
ATOM 1472 N N . ASN A 1 184 ? 10.573 6.762 -23.879 1.00 88.62 184 ASN A N 1
ATOM 1473 C CA . ASN A 1 184 ? 10.477 6.884 -25.322 1.00 88.62 184 ASN A CA 1
ATOM 1474 C C . ASN A 1 184 ? 9.674 5.724 -25.924 1.00 88.62 184 ASN A C 1
ATOM 1476 O O . ASN A 1 184 ? 10.186 4.634 -26.171 1.00 88.62 184 ASN A O 1
ATOM 1480 N N . ARG A 1 185 ? 8.414 6.008 -26.269 1.00 81.88 185 ARG A N 1
ATOM 1481 C CA . ARG A 1 185 ? 7.459 5.052 -26.862 1.00 81.88 185 ARG A CA 1
ATOM 1482 C C . ARG A 1 185 ? 7.889 4.431 -28.200 1.00 81.88 185 ARG A C 1
ATOM 1484 O O . ARG A 1 185 ? 7.202 3.536 -28.672 1.00 81.88 185 ARG A O 1
ATOM 1491 N N . LYS A 1 186 ? 8.966 4.913 -28.834 1.00 89.00 186 LYS A N 1
ATOM 1492 C CA . LYS A 1 186 ? 9.543 4.293 -30.042 1.00 89.00 186 LYS A CA 1
ATOM 1493 C C . LYS A 1 186 ? 10.426 3.087 -29.726 1.00 89.00 186 LYS A C 1
ATOM 1495 O O . LYS A 1 186 ? 10.748 2.332 -30.637 1.00 89.00 186 LYS A O 1
ATOM 1500 N N . ASN A 1 187 ? 10.865 2.948 -28.478 1.00 91.56 187 ASN A N 1
ATOM 1501 C CA . ASN A 1 187 ? 11.640 1.798 -28.051 1.00 91.56 187 ASN A CA 1
ATOM 1502 C C . ASN A 1 187 ? 10.698 0.609 -27.852 1.00 91.56 187 ASN A C 1
ATOM 1504 O O . ASN A 1 187 ? 9.709 0.698 -27.119 1.00 91.56 187 ASN A O 1
ATOM 1508 N N . GLU A 1 188 ? 11.032 -0.506 -28.496 1.00 92.75 188 GLU A N 1
ATOM 1509 C CA . GLU A 1 188 ? 10.266 -1.745 -28.405 1.00 92.75 188 GLU A CA 1
ATOM 1510 C C . GLU A 1 188 ? 10.719 -2.572 -27.193 1.00 92.75 188 GLU A C 1
ATOM 1512 O O . GLU A 1 188 ? 11.927 -2.706 -26.958 1.00 92.75 188 GLU A O 1
ATOM 1517 N N . PRO A 1 189 ? 9.782 -3.128 -26.408 1.00 95.06 189 PRO A N 1
ATOM 1518 C CA . PRO A 1 189 ? 10.128 -4.004 -25.304 1.00 95.06 189 PRO A CA 1
ATOM 1519 C C . PRO A 1 189 ? 10.658 -5.349 -25.814 1.00 95.06 189 PRO A C 1
ATOM 1521 O O . PRO A 1 189 ? 10.200 -5.883 -26.822 1.00 95.06 189 PRO A O 1
ATOM 1524 N N . VAL A 1 190 ? 11.603 -5.935 -25.080 1.00 96.75 190 VAL A N 1
ATOM 1525 C CA . VAL A 1 190 ? 12.151 -7.276 -25.357 1.00 96.75 190 VAL A CA 1
ATOM 1526 C C . VAL A 1 190 ? 11.271 -8.399 -24.801 1.00 96.75 190 VAL A C 1
ATOM 1528 O O . VAL A 1 190 ? 11.505 -9.573 -25.077 1.00 96.75 190 VAL A O 1
ATOM 1531 N N . GLY A 1 191 ? 10.259 -8.046 -24.012 1.00 95.19 191 GLY A N 1
ATOM 1532 C CA . GLY A 1 191 ? 9.285 -8.966 -23.446 1.00 95.19 191 GLY A CA 1
ATOM 1533 C C . GLY A 1 191 ? 8.282 -8.241 -22.557 1.00 95.19 191 GLY A C 1
ATOM 1534 O O . GLY A 1 191 ? 8.350 -7.025 -22.374 1.00 95.19 191 GLY A O 1
ATOM 1535 N N . ILE A 1 192 ? 7.370 -9.004 -21.972 1.00 94.38 192 ILE A N 1
ATOM 1536 C CA . ILE A 1 192 ? 6.404 -8.525 -20.982 1.00 94.38 192 ILE A CA 1
ATOM 1537 C C . ILE A 1 192 ? 6.464 -9.436 -19.763 1.00 94.38 192 ILE A C 1
ATOM 1539 O O . ILE A 1 192 ? 6.760 -10.628 -19.885 1.00 94.38 192 ILE A O 1
ATOM 1543 N N . ASP A 1 193 ? 6.255 -8.867 -18.585 1.00 94.00 193 ASP A N 1
ATOM 1544 C CA . ASP A 1 193 ? 5.937 -9.653 -17.400 1.00 94.00 193 ASP A CA 1
ATOM 1545 C C . ASP A 1 193 ? 4.460 -10.071 -17.453 1.00 94.00 193 ASP A C 1
ATOM 1547 O O . ASP A 1 193 ? 3.663 -9.475 -18.181 1.00 94.00 193 ASP A O 1
ATOM 1551 N N . GLU A 1 194 ? 4.083 -11.126 -16.733 1.00 92.00 194 GLU A N 1
ATOM 1552 C CA . GLU A 1 194 ? 2.704 -11.618 -16.791 1.00 92.00 194 GLU A CA 1
ATOM 1553 C C . GLU A 1 194 ? 1.727 -10.550 -16.243 1.00 92.00 194 GLU A C 1
ATOM 1555 O O . GLU A 1 194 ? 1.948 -10.041 -15.140 1.00 92.00 194 GLU A O 1
ATOM 1560 N N . PRO A 1 195 ? 0.668 -10.172 -16.981 1.00 93.88 195 PRO A N 1
ATOM 1561 C CA . PRO A 1 195 ? -0.209 -9.088 -16.554 1.00 93.88 195 PRO A CA 1
ATOM 1562 C C . PRO A 1 195 ? -1.080 -9.451 -15.348 1.00 93.88 195 PRO A C 1
ATOM 1564 O O . PRO A 1 195 ? -1.492 -10.601 -15.207 1.00 93.88 195 PRO A O 1
ATOM 1567 N N . ILE A 1 196 ? -1.454 -8.449 -14.552 1.00 94.31 196 ILE A N 1
ATOM 1568 C CA . ILE A 1 196 ? -2.482 -8.568 -13.507 1.00 94.31 196 ILE A CA 1
ATOM 1569 C C . ILE A 1 196 ? -3.587 -7.533 -13.732 1.00 94.31 196 ILE A C 1
ATOM 1571 O O . ILE A 1 196 ? -3.345 -6.448 -14.269 1.00 94.31 196 ILE A O 1
ATOM 1575 N N . ILE A 1 197 ? -4.814 -7.876 -13.342 1.00 93.25 197 ILE A N 1
ATOM 1576 C CA . ILE A 1 197 ? -5.937 -6.938 -13.335 1.00 93.25 197 ILE A CA 1
ATOM 1577 C C . ILE A 1 197 ? -5.961 -6.233 -11.982 1.00 93.25 197 ILE A C 1
ATOM 1579 O O . ILE A 1 197 ? -6.032 -6.883 -10.943 1.00 93.25 197 ILE A O 1
ATOM 1583 N N . ILE A 1 198 ? -5.938 -4.906 -12.022 1.00 94.50 198 ILE A N 1
ATOM 1584 C CA . ILE A 1 198 ? -6.178 -4.046 -10.870 1.00 94.50 198 ILE A CA 1
ATOM 1585 C C . ILE A 1 198 ? -7.615 -3.565 -10.971 1.00 94.50 198 ILE A C 1
ATOM 1587 O O . ILE A 1 198 ? -8.003 -2.935 -11.961 1.00 94.50 198 ILE A O 1
ATOM 1591 N N . ASN A 1 199 ? -8.403 -3.900 -9.956 1.00 95.19 199 ASN A N 1
ATOM 1592 C CA . ASN A 1 199 ? -9.747 -3.378 -9.799 1.00 95.19 199 ASN A CA 1
ATOM 1593 C C . ASN A 1 199 ? -9.662 -2.118 -8.966 1.00 95.19 199 ASN A C 1
ATOM 1595 O O . ASN A 1 199 ? -8.979 -2.082 -7.951 1.00 95.19 199 ASN A O 1
ATOM 1599 N N . SER A 1 200 ? -10.361 -1.085 -9.385 1.00 94.19 200 SER A N 1
ATOM 1600 C CA . SER A 1 200 ? -10.337 0.186 -8.704 1.00 94.19 200 SER A CA 1
ATOM 1601 C C . SER A 1 200 ? -11.745 0.669 -8.461 1.00 94.19 200 SER A C 1
ATOM 1603 O O . SER A 1 200 ? -12.595 0.652 -9.354 1.00 94.19 200 SER A O 1
ATOM 1605 N N . VAL A 1 201 ? -11.988 1.091 -7.232 1.00 94.69 201 VAL A N 1
ATOM 1606 C CA . VAL A 1 201 ? -13.327 1.355 -6.727 1.00 94.69 201 VAL A CA 1
ATOM 1607 C C . VAL A 1 201 ? -13.306 2.601 -5.861 1.00 94.69 201 VAL A C 1
ATOM 1609 O O . VAL A 1 201 ? -12.368 2.834 -5.105 1.00 94.69 201 VAL A O 1
ATOM 1612 N N . SER A 1 202 ? -14.332 3.435 -6.000 1.00 94.00 202 SER A N 1
ATOM 1613 C CA . SER A 1 202 ? -14.430 4.643 -5.191 1.00 94.00 202 SER A CA 1
ATOM 1614 C C . SER A 1 202 ? -14.662 4.281 -3.725 1.00 94.00 202 SER A C 1
ATOM 1616 O O . SER A 1 202 ? -15.300 3.269 -3.419 1.00 94.00 202 SER A O 1
ATOM 1618 N N . ARG A 1 203 ? -14.248 5.160 -2.807 1.00 94.81 203 ARG A N 1
ATOM 1619 C CA . ARG A 1 203 ? -14.618 5.079 -1.383 1.00 94.81 203 ARG A CA 1
ATOM 1620 C C . ARG A 1 203 ? -16.116 4.823 -1.149 1.00 94.81 203 ARG A C 1
ATOM 1622 O O . ARG A 1 203 ? -16.488 4.128 -0.205 1.00 94.81 203 ARG A O 1
ATOM 1629 N N . VAL A 1 204 ? -16.985 5.391 -1.990 1.00 93.56 204 VAL A N 1
ATOM 1630 C CA . VAL A 1 204 ? -18.447 5.272 -1.857 1.00 93.56 204 VAL A CA 1
ATOM 1631 C C . VAL A 1 204 ? -18.942 3.904 -2.323 1.00 93.56 204 VAL A C 1
ATOM 1633 O O . VAL A 1 204 ? -19.783 3.303 -1.648 1.00 93.56 204 VAL A O 1
ATOM 1636 N N . ASP A 1 205 ? -18.416 3.406 -3.439 1.00 95.19 205 ASP A N 1
ATOM 1637 C CA . ASP A 1 205 ? -18.861 2.158 -4.068 1.00 95.19 205 ASP A CA 1
ATOM 1638 C C . ASP A 1 205 ? -18.199 0.915 -3.465 1.00 95.19 205 ASP A C 1
ATOM 1640 O O . ASP A 1 205 ? -18.693 -0.199 -3.654 1.00 95.19 205 ASP A O 1
ATOM 1644 N N . PHE A 1 206 ? -17.100 1.090 -2.726 1.00 97.12 206 PHE A N 1
ATOM 1645 C CA . PHE A 1 206 ? -16.410 -0.013 -2.076 1.00 97.12 206 PHE A CA 1
ATOM 1646 C C . PHE A 1 206 ? -17.323 -0.729 -1.082 1.00 97.12 206 PHE A C 1
ATOM 1648 O O . PHE A 1 206 ? -18.071 -0.112 -0.320 1.00 97.12 206 PHE A O 1
ATOM 1655 N N . ASN A 1 207 ? -17.271 -2.055 -1.111 1.00 96.56 207 ASN A N 1
ATOM 1656 C CA . ASN A 1 207 ? -17.972 -2.914 -0.176 1.00 96.56 207 ASN A CA 1
ATOM 1657 C C . ASN A 1 207 ? -17.312 -4.294 -0.178 1.00 96.56 207 ASN A C 1
ATOM 1659 O O . ASN A 1 207 ? -17.470 -5.070 -1.125 1.00 96.56 207 ASN A O 1
ATOM 1663 N N . ALA A 1 208 ? -16.574 -4.600 0.879 1.00 94.50 208 ALA A N 1
ATOM 1664 C CA . ALA A 1 208 ? -15.979 -5.901 1.104 1.00 94.50 208 ALA A CA 1
ATOM 1665 C C . ALA A 1 208 ? -16.854 -6.739 2.040 1.00 94.50 208 ALA A C 1
ATOM 1667 O O . ALA A 1 208 ? -17.476 -6.244 2.975 1.00 94.50 208 ALA A O 1
ATOM 1668 N N . ALA A 1 209 ? -16.845 -8.054 1.828 1.00 86.69 209 ALA A N 1
ATOM 1669 C CA . ALA A 1 209 ? -17.513 -9.002 2.719 1.00 86.69 209 ALA A CA 1
ATOM 1670 C C . ALA A 1 209 ? -16.800 -9.174 4.081 1.00 86.69 209 ALA A C 1
ATOM 1672 O O . ALA A 1 209 ? -17.236 -9.995 4.889 1.00 86.69 209 ALA A O 1
ATOM 1673 N N . GLY A 1 210 ? -15.699 -8.453 4.324 1.00 88.62 210 GLY A N 1
ATOM 1674 C CA . GLY A 1 210 ? -14.784 -8.693 5.436 1.00 88.62 210 GLY A CA 1
ATOM 1675 C C . GLY A 1 210 ? -13.994 -9.991 5.265 1.00 88.62 210 GLY A C 1
ATOM 1676 O O . GLY A 1 210 ? -13.586 -10.337 4.153 1.00 88.62 210 GLY A O 1
ATOM 1677 N N . ALA A 1 211 ? -13.810 -10.707 6.380 1.00 93.25 211 ALA A N 1
ATOM 1678 C CA . ALA A 1 211 ? -13.031 -11.948 6.477 1.00 93.25 211 ALA A CA 1
ATOM 1679 C C . ALA A 1 211 ? -11.552 -11.789 6.078 1.00 93.25 211 ALA A C 1
ATOM 1681 O O . ALA A 1 211 ? -10.998 -12.622 5.365 1.00 93.25 211 ALA A O 1
ATOM 1682 N N . TYR A 1 212 ? -10.928 -10.705 6.539 1.00 97.94 212 TYR A N 1
ATOM 1683 C CA . TYR A 1 212 ? -9.489 -10.509 6.401 1.00 97.94 212 TYR A CA 1
ATOM 1684 C C . TYR A 1 212 ? -8.719 -11.410 7.362 1.00 97.94 212 TYR A C 1
ATOM 1686 O O . TYR A 1 212 ? -9.114 -11.577 8.518 1.00 97.94 212 TYR A O 1
ATOM 1694 N N . ASP A 1 213 ? -7.613 -11.957 6.871 1.00 97.50 213 ASP A N 1
ATOM 1695 C CA . ASP A 1 213 ? -6.669 -12.750 7.655 1.00 97.50 213 ASP A CA 1
ATOM 1696 C C . ASP A 1 213 ? -5.667 -11.841 8.388 1.00 97.50 213 ASP A C 1
ATOM 1698 O O . ASP A 1 213 ? -5.272 -12.137 9.515 1.00 97.50 213 ASP A O 1
ATOM 1702 N N . PHE A 1 214 ? -5.294 -10.721 7.758 1.00 97.12 214 PHE A N 1
ATOM 1703 C CA . PHE A 1 214 ? -4.364 -9.719 8.280 1.00 97.12 214 PHE A CA 1
ATOM 1704 C C . PHE A 1 214 ? -4.792 -8.303 7.889 1.00 97.12 214 PHE A C 1
ATOM 1706 O O . PHE A 1 214 ? -5.377 -8.100 6.820 1.00 97.12 214 PHE A O 1
ATOM 1713 N N . VAL A 1 215 ? -4.476 -7.330 8.748 1.00 98.31 215 VAL A N 1
ATOM 1714 C CA . VAL A 1 215 ? -4.686 -5.900 8.480 1.00 98.31 215 VAL A CA 1
ATOM 1715 C C . VAL A 1 215 ? -3.401 -5.106 8.705 1.00 98.31 215 VAL A C 1
ATOM 1717 O O . VAL A 1 215 ? -2.760 -5.243 9.745 1.00 98.31 215 VAL A O 1
ATOM 1720 N N . TYR A 1 216 ? -3.057 -4.236 7.766 1.00 98.62 216 TYR A N 1
ATOM 1721 C CA . TYR A 1 216 ? -2.022 -3.221 7.921 1.00 98.62 216 TYR A CA 1
ATOM 1722 C C . TYR A 1 216 ? -2.673 -1.850 8.082 1.00 98.62 216 TYR A C 1
ATOM 1724 O O . TYR A 1 216 ? -3.669 -1.554 7.424 1.00 98.62 216 TYR A O 1
ATOM 1732 N N . LEU A 1 217 ? -2.131 -1.043 8.993 1.00 98.75 217 LEU A N 1
ATOM 1733 C CA . LEU A 1 217 ? -2.433 0.379 9.109 1.00 98.75 217 LEU A CA 1
ATOM 1734 C C . LEU A 1 217 ? -1.128 1.170 9.024 1.00 98.75 217 LEU A C 1
ATOM 1736 O O . LEU A 1 217 ? -0.206 0.906 9.800 1.00 98.75 217 LEU A O 1
ATOM 1740 N N . THR A 1 218 ? -1.086 2.165 8.149 1.00 98.44 218 THR A N 1
ATOM 1741 C CA . THR A 1 218 ? 0.056 3.061 7.956 1.00 98.44 218 THR A CA 1
ATOM 1742 C C . THR A 1 218 ? -0.309 4.489 8.356 1.00 98.44 218 THR A C 1
ATOM 1744 O O . THR A 1 218 ? -1.419 4.949 8.101 1.00 98.44 218 THR A O 1
ATOM 1747 N N . GLN A 1 219 ? 0.608 5.187 9.034 1.00 97.62 219 GLN A N 1
ATOM 1748 C CA . GLN A 1 219 ? 0.395 6.575 9.466 1.00 97.62 219 GLN A CA 1
ATOM 1749 C C . GLN A 1 219 ? 0.684 7.619 8.382 1.00 97.62 219 GLN A C 1
ATOM 1751 O O . GLN A 1 219 ? 0.047 8.673 8.382 1.00 97.62 219 GLN A O 1
ATOM 1756 N N . SER A 1 220 ? 1.704 7.368 7.555 1.00 95.75 220 SER A N 1
ATOM 1757 C CA . SER A 1 220 ? 2.200 8.254 6.495 1.00 95.75 220 SER A CA 1
ATOM 1758 C C . SER A 1 220 ? 2.300 9.715 6.947 1.00 95.75 220 SER A C 1
ATOM 1760 O O . SER A 1 220 ? 1.563 10.577 6.467 1.00 95.75 220 SER A O 1
ATOM 1762 N N . PRO A 1 221 ? 3.187 10.024 7.916 1.00 95.31 221 PRO A N 1
ATOM 1763 C CA . PRO A 1 221 ? 3.214 11.325 8.582 1.00 95.31 221 PRO A CA 1
ATOM 1764 C C . PRO A 1 221 ? 3.455 12.495 7.624 1.00 95.31 221 PRO A C 1
ATOM 1766 O O . PRO A 1 221 ? 2.974 13.590 7.884 1.00 95.31 221 PRO A O 1
ATOM 1769 N N . GLU A 1 222 ? 4.158 12.297 6.510 1.00 94.44 222 GLU A N 1
ATOM 1770 C CA . GLU A 1 222 ? 4.329 13.324 5.478 1.00 94.44 222 GLU A CA 1
ATOM 1771 C C . GLU A 1 222 ? 3.021 13.651 4.731 1.00 94.44 222 GLU A C 1
ATOM 1773 O O . GLU A 1 222 ? 2.884 14.741 4.176 1.00 94.44 222 GLU A O 1
ATOM 1778 N N . PHE A 1 223 ? 2.056 12.730 4.729 1.00 95.50 223 PHE A N 1
ATOM 1779 C CA . PHE A 1 223 ? 0.767 12.839 4.040 1.00 95.50 223 PHE A CA 1
ATOM 1780 C C . PHE A 1 223 ? -0.408 13.080 4.984 1.00 95.50 223 PHE A C 1
ATOM 1782 O O . PHE A 1 223 ? -1.534 13.252 4.524 1.00 95.50 223 PHE A O 1
ATOM 1789 N N . THR A 1 224 ? -0.164 13.154 6.291 1.00 96.88 224 THR A N 1
ATOM 1790 C CA . THR A 1 224 ?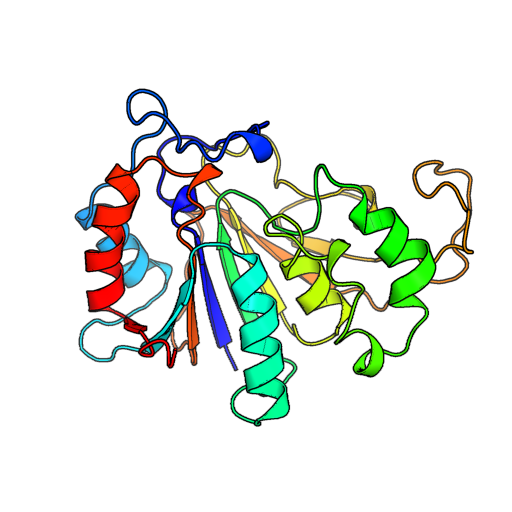 -1.215 13.358 7.284 1.00 96.88 224 THR A CA 1
ATOM 1791 C C . THR A 1 224 ? -0.876 14.485 8.260 1.00 96.88 224 THR A C 1
ATOM 1793 O O . THR A 1 224 ? 0.285 14.694 8.616 1.00 96.88 224 THR A O 1
ATOM 1796 N N . PRO A 1 225 ? -1.869 15.259 8.733 1.00 97.12 225 PRO A N 1
ATOM 1797 C CA . PRO A 1 225 ? -1.694 16.122 9.897 1.00 97.12 225 PRO A CA 1
ATOM 1798 C C . PRO A 1 225 ? -1.580 15.285 11.180 1.00 97.12 225 PRO A C 1
ATOM 1800 O O . PRO A 1 225 ? -2.026 14.134 11.223 1.00 97.12 225 PRO A O 1
ATOM 1803 N N . ILE A 1 226 ? -1.011 15.861 12.246 1.00 97.19 226 ILE A N 1
ATOM 1804 C CA . ILE A 1 226 ? -0.820 15.169 13.538 1.00 97.19 226 ILE A CA 1
ATOM 1805 C C . ILE A 1 226 ? -2.147 14.695 14.151 1.00 97.19 226 ILE A C 1
ATOM 1807 O O . ILE A 1 226 ? -2.203 13.661 14.807 1.00 97.19 226 ILE A O 1
ATOM 1811 N N . GLU A 1 227 ? -3.233 15.414 13.882 1.00 97.88 227 GLU A N 1
ATOM 1812 C CA . GLU A 1 227 ? -4.588 15.104 14.329 1.00 97.88 227 GLU A CA 1
ATOM 1813 C C . GLU A 1 227 ? -5.110 13.770 13.770 1.00 97.88 227 GLU A C 1
ATOM 1815 O O . GLU A 1 227 ? -5.985 13.156 14.380 1.00 97.88 227 GLU A O 1
ATOM 1820 N N . SER A 1 228 ? -4.552 13.273 12.659 1.00 98.31 228 SER A N 1
ATOM 1821 C CA . SER A 1 228 ? -4.919 11.962 12.097 1.00 98.31 228 SER A CA 1
ATOM 1822 C C . SER A 1 228 ? -4.546 10.812 13.030 1.00 98.31 228 SER A C 1
ATOM 1824 O O . SER A 1 228 ? -5.224 9.786 13.033 1.00 98.31 228 SER A O 1
ATOM 1826 N N . ASP A 1 229 ? -3.530 10.986 13.883 1.00 98.31 229 ASP A N 1
ATOM 1827 C CA . ASP A 1 229 ? -3.109 9.962 14.845 1.00 98.31 229 ASP A CA 1
ATOM 1828 C C . ASP A 1 229 ? -4.233 9.628 15.838 1.00 98.31 229 ASP A C 1
ATOM 1830 O O . ASP A 1 229 ? -4.306 8.513 16.360 1.00 98.31 229 ASP A O 1
ATOM 1834 N N . GLU A 1 230 ? -5.173 10.552 16.071 1.00 97.94 230 GLU A N 1
ATOM 1835 C CA . GLU A 1 230 ? -6.337 10.282 16.912 1.00 97.94 230 GLU A CA 1
ATOM 1836 C C . GLU A 1 230 ? -7.235 9.171 16.345 1.00 97.94 230 GLU A C 1
ATOM 1838 O O . GLU A 1 230 ? -7.957 8.516 17.113 1.00 97.94 230 GLU A O 1
ATOM 1843 N N . LEU A 1 231 ? -7.196 8.938 15.028 1.00 98.69 231 LEU A N 1
ATOM 1844 C CA . LEU A 1 231 ? -7.957 7.887 14.357 1.00 98.69 231 LEU A CA 1
ATOM 1845 C C . LEU A 1 231 ? -7.419 6.492 14.664 1.00 98.69 231 LEU A C 1
ATOM 1847 O O . LEU A 1 231 ? -8.213 5.556 14.675 1.00 98.69 231 LEU A O 1
ATOM 1851 N N . ILE A 1 232 ? -6.133 6.343 15.009 1.00 98.50 232 ILE A N 1
ATOM 1852 C CA . ILE A 1 232 ? -5.510 5.047 15.349 1.00 98.50 232 ILE A CA 1
ATOM 1853 C C . ILE A 1 232 ? -6.317 4.328 16.439 1.00 98.50 232 ILE A C 1
ATOM 1855 O O . ILE A 1 232 ? -6.604 3.138 16.315 1.00 98.50 232 ILE A O 1
ATOM 1859 N N . SER A 1 233 ? -6.798 5.074 17.440 1.00 98.06 233 SER A N 1
ATOM 1860 C CA . SER A 1 233 ? -7.651 4.537 18.514 1.00 98.06 233 SER A CA 1
ATOM 1861 C C . SER A 1 233 ? -8.954 3.887 18.024 1.00 98.06 233 SER A C 1
ATOM 1863 O O . SER A 1 233 ? -9.484 2.998 18.685 1.00 98.06 233 SER A O 1
ATOM 1865 N N . VAL A 1 234 ? -9.473 4.296 16.861 1.00 98.69 234 VAL A N 1
ATOM 1866 C CA . VAL A 1 234 ? -10.648 3.680 16.225 1.00 98.69 234 VAL A CA 1
ATOM 1867 C C . VAL A 1 234 ? -10.264 2.359 15.568 1.00 98.69 234 VAL A C 1
ATOM 1869 O O . VAL A 1 234 ? -10.985 1.377 15.714 1.00 98.69 234 VAL A O 1
ATOM 1872 N N . PHE A 1 235 ? -9.121 2.298 14.882 1.00 98.56 235 PHE A N 1
ATOM 1873 C CA . PHE A 1 235 ? -8.633 1.059 14.271 1.00 98.56 235 PHE A CA 1
ATOM 1874 C C . PHE A 1 235 ? -8.311 -0.011 15.323 1.00 98.56 235 PHE A C 1
ATOM 1876 O O . PHE A 1 235 ? -8.617 -1.185 15.114 1.00 98.56 235 PHE A O 1
ATOM 1883 N N . GLU A 1 236 ? -7.809 0.384 16.496 1.00 98.31 236 GLU A N 1
ATOM 1884 C CA . GLU A 1 236 ? -7.599 -0.508 17.647 1.00 98.31 236 GLU A CA 1
ATOM 1885 C C . GLU A 1 236 ? -8.892 -1.184 18.139 1.00 98.31 236 GLU A C 1
ATOM 1887 O O . GLU A 1 236 ? -8.841 -2.233 18.789 1.00 98.31 236 GLU A O 1
ATOM 1892 N N . GLU A 1 237 ? -10.077 -0.643 17.830 1.00 98.38 237 GLU A N 1
ATOM 1893 C CA . GLU A 1 237 ? -11.352 -1.310 18.122 1.00 98.38 237 GLU A CA 1
ATOM 1894 C C . GLU A 1 237 ? -11.543 -2.579 17.278 1.00 98.38 237 GLU A C 1
ATOM 1896 O O . GLU A 1 237 ? -12.244 -3.491 17.716 1.00 98.38 237 GLU A O 1
ATOM 1901 N N . PHE A 1 238 ? -10.897 -2.668 16.111 1.00 98.44 238 PHE A N 1
ATOM 1902 C CA . PHE A 1 238 ? -11.066 -3.738 15.121 1.00 98.44 238 PHE A CA 1
ATOM 1903 C C . PHE A 1 238 ? -9.809 -4.583 14.897 1.00 98.44 238 PHE A C 1
ATOM 1905 O O . PHE A 1 238 ? -9.919 -5.704 14.400 1.00 98.44 238 PHE A O 1
ATOM 1912 N N . ILE A 1 239 ? -8.635 -4.066 15.257 1.00 98.19 239 ILE A N 1
ATOM 1913 C CA . ILE A 1 239 ? -7.340 -4.686 14.973 1.00 98.19 239 ILE A CA 1
ATOM 1914 C C . ILE A 1 239 ? -6.605 -4.969 16.284 1.00 98.19 239 ILE A C 1
ATOM 1916 O O . ILE A 1 239 ? -6.585 -4.148 17.203 1.00 98.19 239 ILE A O 1
ATOM 1920 N N . VAL A 1 240 ? -6.006 -6.154 16.383 1.00 97.38 240 VAL A N 1
ATOM 1921 C CA . VAL A 1 240 ? -5.008 -6.475 17.406 1.00 97.38 240 VAL A CA 1
ATOM 1922 C C . VAL A 1 240 ? -3.640 -6.219 16.795 1.00 97.38 240 VAL A C 1
ATOM 1924 O O . VAL A 1 240 ? -3.133 -7.053 16.046 1.00 97.38 240 VAL A O 1
ATOM 1927 N N . PHE A 1 241 ? -3.063 -5.055 17.091 1.00 96.25 241 PHE A N 1
ATOM 1928 C CA . PHE A 1 241 ? -1.726 -4.730 16.612 1.00 96.25 241 PHE A CA 1
ATOM 1929 C C . PHE A 1 241 ? -0.671 -5.571 17.331 1.00 96.25 241 PHE A C 1
ATOM 1931 O O . PHE A 1 241 ? -0.634 -5.630 18.564 1.00 96.25 241 PHE A O 1
ATOM 1938 N N . GLU A 1 242 ? 0.189 -6.222 16.553 1.00 90.56 242 GLU A N 1
ATOM 1939 C CA . GLU A 1 242 ? 1.356 -6.931 17.064 1.00 90.56 242 GLU A CA 1
ATOM 1940 C C . GLU A 1 242 ? 2.273 -5.939 17.800 1.00 90.56 242 GLU A C 1
ATOM 1942 O O . GLU A 1 242 ? 2.608 -4.866 17.292 1.00 90.56 242 GLU A O 1
ATOM 1947 N N . SER A 1 243 ? 2.679 -6.283 19.026 1.00 68.19 243 SER A N 1
ATOM 1948 C CA . SER A 1 243 ? 3.682 -5.504 19.749 1.00 68.19 243 SER A CA 1
ATOM 1949 C C . SER A 1 243 ? 4.995 -5.577 18.978 1.00 68.19 243 SER A C 1
ATOM 1951 O O . SER A 1 243 ? 5.517 -6.680 18.801 1.00 68.19 243 SER A O 1
ATOM 1953 N N . ARG A 1 244 ? 5.538 -4.430 18.552 1.00 55.94 244 ARG A N 1
ATOM 1954 C CA . ARG A 1 244 ? 6.872 -4.369 17.943 1.00 55.94 244 ARG A CA 1
ATOM 1955 C C . ARG A 1 244 ? 7.869 -5.000 18.921 1.00 55.94 244 ARG A C 1
ATOM 1957 O O . ARG A 1 244 ? 8.086 -4.469 20.007 1.00 55.94 244 ARG A O 1
ATOM 1964 N N . THR A 1 245 ? 8.425 -6.160 18.582 1.00 39.81 245 THR A N 1
ATOM 1965 C CA . THR A 1 245 ? 9.637 -6.640 19.246 1.00 39.81 245 THR A CA 1
ATOM 1966 C C . THR A 1 245 ? 10.775 -5.762 18.752 1.00 39.81 245 THR A C 1
ATOM 1968 O O . THR A 1 245 ? 11.128 -5.846 17.577 1.00 39.81 245 THR A O 1
ATOM 1971 N N . GLU A 1 246 ? 11.247 -4.877 19.633 1.00 33.78 246 GLU A N 1
ATOM 1972 C CA . GLU A 1 246 ? 12.456 -4.058 19.454 1.00 33.78 246 GLU A CA 1
ATOM 1973 C C . GLU A 1 246 ? 13.696 -4.900 19.124 1.00 33.78 246 GLU A C 1
ATOM 1975 O O . GLU A 1 246 ? 13.831 -6.018 19.684 1.00 33.78 246 GLU A O 1
#

Organism: NCBI:txid2173034

Foldseek 3Di:
DEEEEAELLLQWPAFDDPFDPVVLAFDDCVVTPGHDLVVLLCLCCFQQVFDLVAFAAEAEAAAQLVVLVVQLVCVVVVNDDAQYAYEHRDQAPLQQQPHPLLLCVQAPQLVDDLVVLSDDPPVSDGRSRNVNSCVSSRNYPAYEYAHHPNDPDRNDPQLQWDDDDDQKTKRKRFHDHRPDPSVPPVGDGPGIRDIDIYGYHYSVGRHDNHPHNYYYYYHHRSSHDPVSVVSVVSSVSRYDHDDPPD

Radius of gyration: 17.75 Å; Cα contacts (8 Å, |Δi|>4): 478; chains: 1; bounding box: 40×43×50 Å

Sequence (246 aa):
MRILDLDLDFFLDSKANGINLTSGLRLESEYYKPDSKEAVREFLTTKCGLNSNSKVNGCLYTHHDEVFYDIRSKIESGIITEPFDIDHIDAHADLGLGDCTHVYVMTELIHEIPSQRLYPRESEINPGNFLLYLVISRWVANLTYVYHPDTYHMDFPHSLFRGGVGASCILEVKKYSKGTDVTNRKNEPVGIDEPIIINSVSRVDFNAAGAYDFVYLTQSPEFTPIESDELISVFEEFIVFESRTE

Secondary structure (DSSP, 8-state):
-EEEEEEGGGGBSS---S--GGG-PPPPTTTS-BPPHHHHHHHHHHTS---TTSPEEEEEESSTHHHHHHHHHHHHTTSS-SSEEEEEEESS--S-TTSSHHHHHHHTGGGS-GGGTTS--GGG--TTTHHHHHHHTT-EEEEEEEE-SS-SS----GGGBSS--SSEEEE-PEE--TT--TT-TTSPPSEEPPPEEEEEEETTT-------SEEEEE--TTTS-GGGGGGHHHHTTTEEEPP---